Protein AF-G2Q629-F1 (afdb_monomer)

InterPro domains:
  IPR006913 CENP-V/GFA domain [PF04828] (48-134)
  IPR006913 CENP-V/GFA domain [PS51891] (49-184)
  IPR011057 Mss4-like superfamily [SSF51316] (44-132)
  IPR052355 Centromere protein V-like [PTHR28620] (47-188)

pLDDT: mean 88.52, std 14.38, range [36.44, 98.5]

Structure (mmCIF, N/CA/C/O backbone):
data_AF-G2Q629-F1
#
_entry.id   AF-G2Q629-F1
#
loop_
_atom_site.group_PDB
_atom_site.id
_atom_site.type_symbol
_atom_site.label_atom_id
_atom_site.label_alt_id
_atom_site.label_comp_id
_atom_site.label_asym_id
_atom_site.label_entity_id
_atom_site.label_seq_id
_atom_site.pdbx_PDB_ins_code
_atom_site.Cartn_x
_atom_site.Cartn_y
_atom_site.Cartn_z
_atom_site.occupancy
_atom_site.B_iso_or_equiv
_atom_site.auth_seq_id
_atom_site.auth_comp_id
_atom_site.auth_asym_id
_atom_site.auth_atom_id
_atom_site.pdbx_PDB_model_num
ATOM 1 N N . LEU A 1 1 ? -33.981 -11.413 1.484 1.00 40.16 1 LEU A N 1
ATOM 2 C CA . LEU A 1 1 ? -34.784 -10.277 1.997 1.00 40.16 1 LEU A CA 1
ATOM 3 C C . LEU A 1 1 ? -34.482 -9.073 1.116 1.00 40.16 1 LEU A C 1
ATOM 5 O O . LEU A 1 1 ? -33.302 -8.870 0.849 1.00 40.16 1 LEU A O 1
ATOM 9 N N . PRO A 1 2 ? -35.476 -8.324 0.612 1.00 36.44 2 PRO A N 1
ATOM 10 C CA . PRO A 1 2 ? -35.181 -7.056 -0.047 1.00 36.44 2 PRO A CA 1
ATOM 11 C C . PRO A 1 2 ? -34.559 -6.097 0.985 1.00 36.44 2 PRO A C 1
ATOM 13 O O . PRO A 1 2 ? -34.918 -6.183 2.165 1.00 36.44 2 PRO A O 1
ATOM 16 N N . PRO A 1 3 ? -33.618 -5.219 0.595 1.00 47.75 3 PRO A N 1
ATOM 17 C CA . PRO A 1 3 ? -33.069 -4.243 1.522 1.00 47.75 3 PRO A CA 1
ATOM 18 C C . PRO A 1 3 ? -34.200 -3.338 2.015 1.00 47.75 3 PRO A C 1
ATOM 20 O O . PRO A 1 3 ? -35.007 -2.846 1.222 1.00 47.75 3 PRO A O 1
ATOM 23 N N . SER A 1 4 ? -34.262 -3.153 3.335 1.00 43.88 4 SER A N 1
ATOM 24 C CA . SER A 1 4 ? -35.137 -2.162 3.961 1.00 43.88 4 SER A CA 1
ATOM 25 C C . SER A 1 4 ? -34.919 -0.813 3.266 1.00 43.88 4 SER A C 1
ATOM 27 O O . SER A 1 4 ? -33.759 -0.427 3.075 1.00 43.88 4 SER A O 1
ATOM 29 N N . PRO A 1 5 ? -35.975 -0.102 2.835 1.00 45.47 5 PRO A N 1
ATOM 30 C CA . PRO A 1 5 ? -35.802 1.214 2.251 1.00 45.47 5 PRO A CA 1
ATOM 31 C C . PRO A 1 5 ? -35.193 2.116 3.325 1.00 45.47 5 PRO A C 1
ATOM 33 O O . PRO A 1 5 ? -35.838 2.412 4.329 1.00 45.47 5 PRO A O 1
ATOM 36 N N . LEU A 1 6 ? -33.941 2.538 3.118 1.00 49.44 6 LEU A N 1
ATOM 37 C CA . LEU A 1 6 ? -33.344 3.608 3.913 1.00 49.44 6 LEU A CA 1
ATOM 38 C C . LEU A 1 6 ? -34.347 4.773 3.962 1.00 49.44 6 LEU A C 1
ATOM 40 O O . LEU A 1 6 ? -34.952 5.069 2.919 1.00 49.44 6 LEU A O 1
ATOM 44 N N . PRO A 1 7 ? -34.541 5.433 5.119 1.00 47.34 7 PRO A N 1
ATOM 45 C CA . PRO A 1 7 ? -35.379 6.615 5.191 1.00 47.34 7 PRO A CA 1
ATOM 46 C C . PRO A 1 7 ? -34.781 7.666 4.256 1.00 47.34 7 PRO A C 1
ATOM 48 O O . PRO A 1 7 ? -33.772 8.303 4.551 1.00 47.34 7 PRO A O 1
ATOM 51 N N . ARG A 1 8 ? -35.376 7.796 3.070 1.00 50.19 8 ARG A N 1
ATOM 52 C CA . ARG A 1 8 ? -35.040 8.830 2.103 1.00 50.19 8 ARG A CA 1
ATOM 53 C C . ARG A 1 8 ? -35.731 10.100 2.560 1.00 50.19 8 ARG A C 1
ATOM 55 O O . ARG A 1 8 ? -36.798 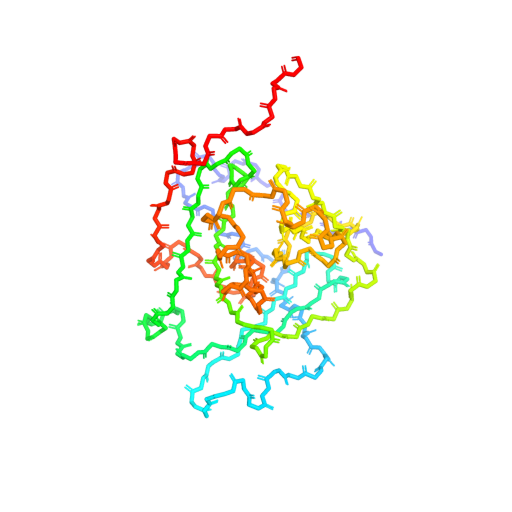10.431 2.056 1.00 50.19 8 ARG A O 1
ATOM 62 N N . ASP A 1 9 ? -35.107 10.798 3.500 1.00 48.94 9 ASP A N 1
ATOM 63 C CA . ASP A 1 9 ? -35.262 12.243 3.569 1.00 48.94 9 ASP A CA 1
ATOM 64 C C . ASP A 1 9 ? -34.082 12.891 2.823 1.00 48.94 9 ASP A C 1
ATOM 66 O O . ASP A 1 9 ? -33.018 13.118 3.405 1.00 48.94 9 ASP A O 1
ATOM 70 N N . PRO A 1 10 ? -34.216 13.149 1.509 1.00 50.34 10 PRO A N 1
ATOM 71 C CA . PRO A 1 10 ? -33.167 13.791 0.724 1.00 50.34 10 PRO A CA 1
ATOM 72 C C . PRO A 1 10 ? -32.894 15.247 1.150 1.00 50.34 10 PRO A C 1
ATOM 74 O O . PRO A 1 10 ? -31.954 15.853 0.637 1.00 50.34 10 PRO A O 1
ATOM 77 N N . VAL A 1 11 ? -33.677 15.822 2.075 1.00 48.19 11 VAL A N 1
ATOM 78 C CA . VAL A 1 11 ? -33.632 17.250 2.427 1.00 48.19 11 VAL A CA 1
ATOM 79 C C . VAL A 1 11 ? -32.709 17.540 3.622 1.00 48.19 11 VAL A C 1
ATOM 81 O O . VAL A 1 11 ? -32.168 18.641 3.725 1.00 48.19 11 VAL A O 1
ATOM 84 N N . ALA A 1 12 ? -32.406 16.559 4.479 1.00 48.31 12 ALA A N 1
ATOM 85 C CA . ALA A 1 12 ? -31.545 16.775 5.651 1.00 48.31 12 ALA A CA 1
ATOM 86 C C . ALA A 1 12 ? -30.070 17.093 5.302 1.00 48.31 12 ALA A C 1
ATOM 88 O O . ALA A 1 12 ? -29.374 17.758 6.074 1.00 48.31 12 ALA A O 1
ATOM 89 N N . HIS A 1 13 ? -29.588 16.677 4.124 1.00 49.97 13 HIS A N 1
ATOM 90 C CA . HIS A 1 13 ? -28.217 16.954 3.666 1.00 49.97 13 HIS A CA 1
ATOM 91 C C . HIS A 1 13 ? -28.015 18.378 3.130 1.00 49.97 13 HIS A C 1
ATOM 93 O O . HIS A 1 13 ? -26.877 18.837 3.037 1.00 49.97 13 HIS A O 1
ATOM 99 N N . ALA A 1 14 ? -29.093 19.107 2.828 1.00 51.31 14 ALA A N 1
ATOM 100 C CA . ALA A 1 14 ? -29.019 20.464 2.287 1.00 51.31 14 ALA A CA 1
ATOM 101 C C . ALA A 1 14 ? -28.695 21.539 3.351 1.00 51.31 14 ALA A C 1
ATOM 103 O O . ALA A 1 14 ? -28.403 22.679 3.002 1.00 51.31 14 ALA A O 1
ATOM 104 N N . ALA A 1 15 ? -28.698 21.194 4.645 1.00 56.44 15 ALA A N 1
ATOM 105 C CA . ALA A 1 15 ? -28.564 22.146 5.756 1.00 56.44 15 ALA A CA 1
ATOM 106 C C . ALA A 1 15 ? -27.121 22.355 6.277 1.00 56.44 15 ALA A C 1
ATOM 108 O O . ALA A 1 15 ? -26.931 22.807 7.406 1.00 56.44 15 ALA A O 1
ATOM 109 N N . GLY A 1 16 ? -26.088 21.993 5.508 1.00 58.62 16 GLY A N 1
ATOM 110 C CA . GLY A 1 16 ? -24.683 22.253 5.870 1.00 58.62 16 GLY A CA 1
ATOM 111 C C . GLY A 1 16 ? -24.134 21.434 7.050 1.00 58.62 16 GLY A C 1
ATOM 112 O O . GLY A 1 16 ? -23.000 21.650 7.478 1.00 58.62 16 GLY A O 1
ATOM 113 N N . ARG A 1 17 ? -24.899 20.468 7.578 1.00 66.75 17 ARG A N 1
ATOM 114 C CA . ARG A 1 17 ? -24.397 19.508 8.569 1.00 66.75 17 ARG A CA 1
ATOM 115 C C . ARG A 1 17 ? -23.534 18.462 7.867 1.00 66.75 17 ARG A C 1
ATOM 117 O O . ARG A 1 17 ? -23.935 17.905 6.847 1.00 66.75 17 ARG A O 1
ATOM 124 N N . ARG A 1 18 ? -22.343 18.190 8.413 1.00 69.56 18 ARG A N 1
ATOM 125 C CA . ARG A 1 18 ? -21.470 17.119 7.911 1.00 69.56 18 ARG A CA 1
ATOM 126 C C . ARG A 1 18 ? -22.212 15.787 8.001 1.00 69.56 18 ARG A C 1
ATOM 128 O O . ARG A 1 18 ? -22.702 15.427 9.066 1.00 69.56 18 ARG A O 1
ATOM 135 N N . PHE A 1 19 ? -22.281 15.070 6.886 1.00 78.50 19 PHE A N 1
ATOM 136 C CA . PHE A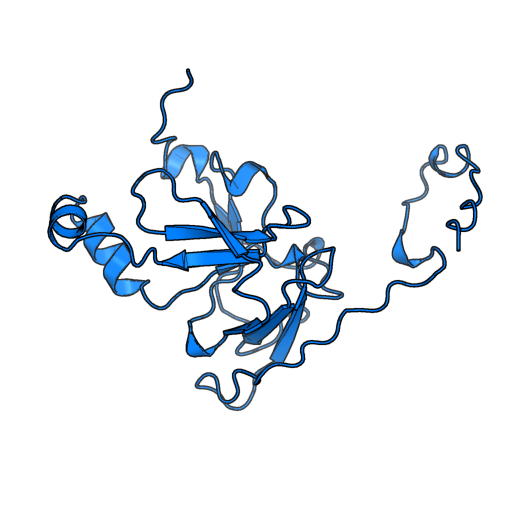 1 19 ? -22.830 13.723 6.850 1.00 78.50 19 PHE A CA 1
ATOM 137 C C . PHE A 1 19 ? -21.819 12.733 7.435 1.00 78.50 19 PHE A C 1
ATOM 139 O O . PHE A 1 19 ? -20.693 12.643 6.941 1.00 78.50 19 PHE A O 1
ATOM 146 N N . ASN A 1 20 ? -22.224 12.000 8.472 1.00 79.44 20 ASN A N 1
ATOM 147 C CA . ASN A 1 20 ? -21.455 10.896 9.027 1.00 79.44 20 ASN A CA 1
ATOM 148 C C . ASN A 1 20 ? -22.166 9.575 8.719 1.00 79.44 20 ASN A C 1
ATOM 150 O O . ASN A 1 20 ? -23.149 9.220 9.363 1.00 79.44 20 ASN A O 1
ATOM 154 N N . GLY A 1 21 ? -21.656 8.841 7.729 1.00 79.25 21 GLY A N 1
ATOM 155 C CA . GLY A 1 21 ? -22.228 7.553 7.339 1.00 79.25 21 GLY A CA 1
ATOM 156 C C . GLY A 1 21 ? -22.182 6.497 8.450 1.00 79.25 21 GLY A C 1
ATOM 157 O O . GLY A 1 21 ? -23.032 5.616 8.460 1.00 79.25 21 GLY A O 1
ATOM 158 N N . ALA A 1 22 ? -21.255 6.601 9.413 1.00 79.81 22 ALA A N 1
ATOM 159 C CA . ALA A 1 22 ? -21.151 5.658 10.534 1.00 79.81 22 ALA A CA 1
ATOM 160 C C . ALA A 1 22 ? -22.325 5.765 11.527 1.00 79.81 22 ALA A C 1
ATOM 162 O O . ALA A 1 22 ? -22.590 4.839 12.301 1.00 79.81 22 ALA A O 1
ATOM 163 N N . ASP A 1 23 ? -23.055 6.882 11.501 1.00 84.00 23 ASP A N 1
ATOM 164 C CA . ASP A 1 23 ? -24.221 7.086 12.357 1.00 84.00 23 ASP A CA 1
ATOM 165 C C . ASP A 1 23 ? -25.474 6.399 11.797 1.00 84.00 23 ASP A C 1
ATOM 167 O O . ASP A 1 23 ? -26.414 6.159 12.552 1.00 84.00 23 ASP A O 1
ATOM 171 N N . LEU A 1 24 ? -25.467 5.992 10.523 1.00 83.75 24 LEU A N 1
ATOM 172 C CA . LEU A 1 24 ? -26.579 5.271 9.910 1.00 83.75 24 LEU A CA 1
ATOM 173 C C . LEU A 1 24 ? -26.633 3.809 10.358 1.00 83.75 24 LEU A C 1
ATOM 175 O O . LEU A 1 24 ? -25.602 3.156 10.517 1.00 83.75 24 LEU A O 1
ATOM 179 N N . ASP A 1 25 ? -27.853 3.301 10.523 1.00 86.31 25 ASP A N 1
ATOM 180 C CA . ASP A 1 25 ? -28.116 1.881 10.731 1.00 86.31 25 ASP A CA 1
ATOM 181 C C . ASP A 1 25 ? -28.452 1.172 9.399 1.00 86.31 25 ASP A C 1
ATOM 183 O O . ASP A 1 25 ? -29.070 1.781 8.518 1.00 86.31 25 ASP A O 1
ATOM 187 N N . PRO A 1 26 ? -28.096 -0.119 9.243 1.00 86.19 26 PRO A N 1
ATOM 188 C CA . PRO A 1 26 ? -27.339 -0.920 10.205 1.00 86.19 26 PRO A CA 1
ATOM 189 C C . PRO A 1 26 ? -25.874 -0.473 10.293 1.00 86.19 26 PRO A C 1
ATOM 191 O O . PRO A 1 26 ? -25.266 -0.094 9.291 1.00 86.19 26 PRO A O 1
ATOM 194 N N . LYS A 1 27 ? -25.304 -0.544 11.502 1.00 85.12 27 LYS A N 1
ATOM 195 C CA . LYS A 1 27 ? -23.887 -0.238 11.719 1.00 85.12 27 LYS A CA 1
ATOM 196 C C . LYS A 1 27 ? -23.005 -1.160 10.887 1.00 85.12 27 LYS A C 1
ATOM 198 O O . LYS A 1 27 ? -23.234 -2.367 10.826 1.00 85.12 27 LYS A O 1
ATOM 203 N N . TYR A 1 28 ? -21.971 -0.579 10.285 1.00 83.75 28 TYR A N 1
ATOM 204 C CA . TYR A 1 28 ? -20.930 -1.339 9.606 1.00 83.75 28 TYR A CA 1
ATOM 205 C C . TYR A 1 28 ? -20.232 -2.276 10.598 1.00 83.75 28 TYR A C 1
ATOM 207 O O . TYR A 1 28 ? -19.777 -1.844 11.658 1.00 83.75 28 TYR A O 1
ATOM 215 N N . VAL A 1 29 ? -20.130 -3.550 10.230 1.00 88.50 29 VAL A N 1
ATOM 216 C CA . VAL A 1 29 ? -19.355 -4.555 10.956 1.00 88.50 29 VAL A CA 1
ATOM 217 C C . VAL A 1 29 ? -18.132 -4.867 10.111 1.00 88.50 29 VAL A C 1
ATOM 219 O O . VAL A 1 29 ? -18.261 -5.271 8.961 1.00 88.50 29 VAL A O 1
ATOM 222 N N . ALA A 1 30 ? -16.948 -4.650 10.678 1.00 90.00 30 ALA A N 1
ATOM 223 C CA . ALA A 1 30 ? -15.697 -4.908 9.986 1.00 90.00 30 ALA A CA 1
ATOM 224 C C . ALA A 1 30 ? -15.555 -6.408 9.655 1.00 90.00 30 ALA A C 1
ATOM 226 O O . ALA A 1 30 ? -15.694 -7.238 10.562 1.00 90.00 30 ALA A O 1
ATOM 227 N N . PRO A 1 31 ? -15.224 -6.764 8.402 1.00 91.56 31 PRO A N 1
ATOM 228 C CA . PRO A 1 31 ? -14.927 -8.139 8.032 1.00 91.56 31 PRO A CA 1
ATOM 229 C C . PRO A 1 31 ? -13.738 -8.672 8.829 1.00 91.56 31 PRO A C 1
ATOM 231 O O . PRO A 1 31 ? -12.749 -7.968 9.055 1.00 91.56 31 PRO A O 1
ATOM 234 N N . GLN A 1 32 ? -13.841 -9.927 9.260 1.00 92.00 32 GLN A N 1
ATOM 235 C CA . GLN A 1 32 ? -12.779 -10.601 10.001 1.00 92.00 32 GLN A CA 1
ATOM 236 C C . GLN A 1 32 ? -11.759 -11.205 9.039 1.00 92.00 32 GLN A C 1
ATOM 238 O O . GLN A 1 32 ? -12.125 -11.928 8.114 1.00 92.00 32 GLN A O 1
ATOM 243 N N . PHE A 1 33 ? -10.478 -10.973 9.312 1.00 95.62 33 PHE A N 1
ATOM 244 C CA . PHE A 1 33 ? -9.400 -11.745 8.707 1.00 95.62 33 PHE A CA 1
ATOM 245 C C . PHE A 1 33 ? -9.338 -13.131 9.365 1.00 95.62 33 PHE A C 1
ATOM 247 O O . PHE A 1 33 ? -9.441 -13.235 10.586 1.00 95.62 33 PHE A O 1
ATOM 254 N N . ARG A 1 34 ? -9.208 -14.194 8.563 1.00 92.19 34 ARG A N 1
ATOM 255 C CA . ARG A 1 34 ? -9.219 -15.593 9.046 1.00 92.19 34 ARG A CA 1
ATOM 256 C C . ARG A 1 34 ? -7.983 -16.403 8.648 1.00 92.19 34 ARG A C 1
ATOM 258 O O . ARG A 1 34 ? -7.939 -17.596 8.934 1.00 92.19 34 ARG A O 1
ATOM 265 N N . GLY A 1 35 ? -7.027 -15.775 7.968 1.00 92.69 35 GLY A N 1
ATOM 266 C CA . GLY A 1 35 ? -5.767 -16.402 7.581 1.00 92.69 35 GLY A CA 1
ATOM 267 C C . GLY A 1 35 ? -4.758 -16.441 8.724 1.00 92.69 35 GLY A C 1
ATOM 268 O O . GLY A 1 35 ? -5.030 -15.995 9.840 1.00 92.69 35 GLY A O 1
ATOM 269 N N . GLU A 1 36 ? -3.562 -16.938 8.421 1.00 94.25 36 GLU A N 1
ATOM 270 C CA . GLU A 1 36 ? -2.424 -16.857 9.335 1.00 94.25 36 GLU A CA 1
ATOM 271 C C . GLU A 1 36 ? -1.943 -15.403 9.444 1.00 94.25 36 GLU A C 1
ATOM 27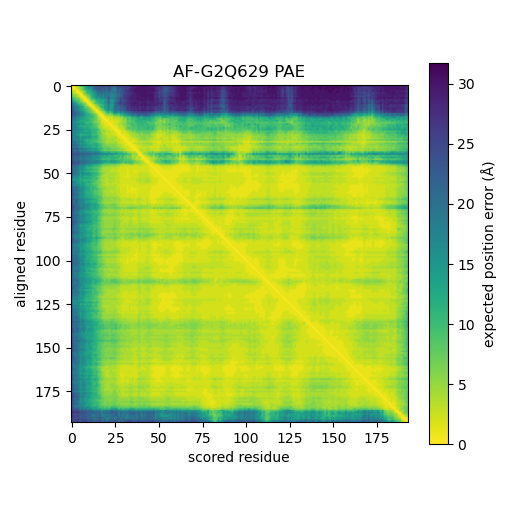3 O O . GLU A 1 36 ? -1.712 -14.725 8.440 1.00 94.25 36 GLU A O 1
ATOM 278 N N . GLU A 1 37 ? -1.825 -14.896 10.671 1.00 93.19 37 GLU A N 1
ATOM 279 C CA . GLU A 1 37 ? -1.324 -13.544 10.893 1.00 93.19 37 GLU A CA 1
ATOM 280 C C . GLU A 1 37 ? 0.185 -13.454 10.614 1.00 93.19 37 GLU A C 1
ATOM 282 O O . GLU A 1 37 ? 0.933 -14.367 10.964 1.00 93.19 37 GLU A O 1
ATOM 287 N N . PRO A 1 38 ? 0.675 -12.324 10.072 1.00 91.19 38 PRO A N 1
ATOM 288 C CA . PRO A 1 38 ? 2.100 -12.104 9.845 1.00 91.19 38 PRO A CA 1
ATOM 289 C C . PRO A 1 38 ? 2.827 -11.779 11.168 1.00 91.19 38 PRO A C 1
ATOM 291 O O . PRO A 1 38 ? 3.287 -10.658 11.382 1.00 91.19 38 PRO A O 1
ATOM 294 N N . ASN A 1 39 ? 2.891 -12.736 12.102 1.00 84.06 39 ASN A N 1
ATOM 295 C CA . ASN A 1 39 ? 3.523 -12.584 13.415 1.00 84.06 39 ASN A CA 1
ATOM 296 C C . ASN A 1 39 ? 4.531 -13.721 13.705 1.00 84.06 39 ASN A C 1
ATOM 298 O O . ASN A 1 39 ? 4.135 -14.884 13.681 1.00 84.06 39 ASN A O 1
ATOM 302 N N . PRO A 1 40 ? 5.802 -13.413 14.040 1.00 81.62 40 PRO A N 1
ATOM 303 C CA . PRO A 1 40 ? 6.411 -12.082 14.076 1.00 81.62 40 PRO A CA 1
ATOM 304 C C . PRO A 1 40 ? 6.813 -11.593 12.683 1.00 81.62 40 PRO A C 1
ATOM 306 O O . PRO A 1 40 ? 7.473 -12.291 11.919 1.00 81.62 40 PRO A O 1
ATOM 309 N N . ALA A 1 41 ? 6.515 -10.329 12.386 1.00 86.81 41 ALA A N 1
ATOM 310 C CA . ALA A 1 41 ? 6.932 -9.669 11.147 1.00 86.81 41 ALA A CA 1
ATOM 311 C C . ALA A 1 41 ? 8.363 -9.088 11.209 1.00 86.81 41 ALA A C 1
ATOM 313 O O . ALA A 1 41 ? 8.680 -8.122 10.516 1.00 86.81 41 ALA A O 1
ATOM 314 N N . GLY A 1 42 ? 9.224 -9.650 12.066 1.00 84.31 42 GLY A N 1
ATOM 315 C CA . GLY A 1 42 ? 10.583 -9.156 12.330 1.00 84.31 42 GLY A CA 1
ATOM 316 C C . GLY A 1 42 ? 10.713 -8.173 13.504 1.00 84.31 42 GLY A C 1
ATOM 317 O O . GLY A 1 42 ? 11.807 -7.672 13.739 1.00 84.31 42 GLY A O 1
ATOM 318 N N . PHE A 1 43 ? 9.636 -7.916 14.249 1.00 88.06 43 PHE A N 1
ATOM 319 C CA . PHE A 1 43 ? 9.614 -7.094 15.467 1.00 88.06 43 PHE A CA 1
ATOM 320 C C . PHE A 1 43 ? 8.550 -7.618 16.443 1.00 88.06 43 PHE A C 1
ATOM 322 O O . PHE A 1 43 ? 7.523 -8.154 16.020 1.00 88.06 43 PHE A O 1
ATOM 329 N N . GLU A 1 44 ? 8.794 -7.467 17.748 1.00 79.81 44 GLU A N 1
ATOM 330 C CA . GLU A 1 44 ? 7.909 -7.982 18.806 1.00 79.81 44 GLU A CA 1
ATOM 331 C C . GLU A 1 44 ? 6.724 -7.034 19.073 1.00 79.81 44 GLU A C 1
ATOM 333 O O . GLU A 1 44 ? 5.557 -7.437 19.039 1.00 79.81 44 GLU A O 1
ATOM 338 N N . ASN A 1 45 ? 7.009 -5.740 19.250 1.00 82.56 45 ASN A N 1
ATOM 339 C CA . ASN A 1 45 ? 6.036 -4.725 19.660 1.00 82.56 45 ASN A CA 1
ATOM 340 C C . ASN A 1 45 ? 5.465 -3.960 18.456 1.00 82.56 45 ASN A C 1
ATOM 342 O O . ASN A 1 45 ? 5.819 -2.817 18.202 1.00 82.56 45 ASN A O 1
ATOM 346 N N . GLY A 1 46 ? 4.568 -4.602 17.710 1.00 90.94 46 GLY A N 1
ATOM 347 C CA . GLY A 1 46 ? 3.849 -3.989 16.590 1.00 90.94 46 GLY A CA 1
ATOM 348 C C . GLY A 1 46 ? 2.341 -3.868 16.808 1.00 90.94 46 GLY A C 1
ATOM 349 O O . GLY A 1 46 ? 1.789 -4.343 17.807 1.00 90.94 46 GLY A O 1
ATOM 350 N N . LYS A 1 47 ? 1.652 -3.320 15.806 1.00 95.00 47 LYS A N 1
ATOM 351 C CA . LYS A 1 47 ? 0.189 -3.328 15.703 1.00 95.00 47 LYS A CA 1
ATOM 352 C C . LYS A 1 47 ? -0.249 -4.010 14.410 1.00 95.00 47 LYS A C 1
ATOM 354 O O . LYS A 1 47 ? 0.336 -3.784 13.352 1.00 95.00 47 LYS A O 1
ATOM 359 N N . THR A 1 48 ? -1.254 -4.877 14.512 1.00 96.50 48 THR A N 1
ATOM 360 C CA . THR A 1 48 ? -1.857 -5.548 13.353 1.00 96.50 48 THR A CA 1
ATOM 361 C C . THR A 1 48 ? -3.086 -4.764 12.912 1.00 96.50 48 THR A C 1
ATOM 363 O O . THR A 1 48 ? -3.951 -4.441 13.726 1.00 96.50 48 THR A O 1
ATOM 366 N N . TYR A 1 49 ? -3.149 -4.459 11.623 1.00 97.44 49 TYR A N 1
ATOM 367 C CA . TYR A 1 49 ? -4.250 -3.783 10.960 1.00 97.44 49 TYR A CA 1
ATOM 368 C C . TYR A 1 49 ? -4.971 -4.764 10.054 1.00 97.44 49 TYR A C 1
ATOM 370 O O . TYR A 1 49 ? -4.353 -5.365 9.178 1.00 97.44 49 TYR A O 1
ATOM 378 N N . TYR A 1 50 ? -6.279 -4.893 10.243 1.00 98.06 50 TYR A N 1
ATOM 379 C CA . TYR A 1 50 ? -7.115 -5.734 9.396 1.00 98.06 50 TYR A CA 1
ATOM 380 C C . TYR A 1 50 ? -7.822 -4.894 8.350 1.00 98.06 50 TYR A C 1
ATOM 382 O O . TYR A 1 50 ? -8.294 -3.792 8.637 1.00 98.06 50 TYR A O 1
ATOM 390 N N . GLY A 1 51 ? -7.919 -5.432 7.146 1.00 97.56 51 GLY A N 1
ATOM 391 C CA . GLY A 1 51 ? -8.602 -4.792 6.042 1.00 97.56 51 GLY A CA 1
ATOM 392 C C . GLY A 1 51 ? -9.353 -5.778 5.171 1.00 97.56 51 GLY A C 1
ATOM 393 O O . GLY A 1 51 ? -9.233 -6.996 5.305 1.00 97.56 51 GLY A O 1
ATOM 394 N N . SER A 1 52 ? -10.157 -5.234 4.269 1.00 97.75 52 SER A N 1
ATOM 395 C CA . SER A 1 52 ? -10.917 -6.025 3.311 1.00 97.75 52 SER A CA 1
ATOM 396 C C . SER A 1 52 ? -11.281 -5.208 2.082 1.00 97.75 52 SER A C 1
ATOM 398 O O . SER A 1 52 ? -11.356 -3.980 2.124 1.00 97.75 52 SER A O 1
ATOM 400 N N . CYS A 1 53 ? -11.506 -5.900 0.970 1.00 97.50 53 CYS A N 1
ATOM 401 C CA . CYS A 1 53 ? -12.241 -5.321 -0.145 1.00 97.50 53 CYS A CA 1
ATOM 402 C C . CYS A 1 53 ? -13.720 -5.138 0.233 1.00 97.50 53 CYS A C 1
ATOM 404 O O . CYS A 1 53 ? -14.218 -5.822 1.124 1.00 97.50 53 CYS A O 1
ATOM 406 N N . HIS A 1 54 ? -14.453 -4.298 -0.503 1.00 94.94 54 HIS A N 1
ATOM 407 C CA . HIS A 1 54 ? -15.866 -4.017 -0.206 1.00 94.94 54 HIS A CA 1
ATOM 408 C C . HIS A 1 54 ? -16.770 -5.262 -0.099 1.00 94.94 54 HIS A C 1
ATOM 410 O O . HIS A 1 54 ? -17.694 -5.276 0.704 1.00 94.94 54 HIS A O 1
ATOM 416 N N . CYS A 1 55 ? -16.517 -6.297 -0.906 1.00 95.75 55 CYS A N 1
ATOM 417 C CA . CYS A 1 55 ? -17.320 -7.525 -0.924 1.00 95.75 55 CYS A CA 1
ATOM 418 C C . CYS A 1 55 ? -16.737 -8.658 -0.067 1.00 95.75 55 CYS A C 1
ATOM 420 O O . CYS A 1 55 ? -17.201 -9.789 -0.167 1.00 95.75 55 CYS A O 1
ATOM 422 N N . GLU A 1 56 ? -15.698 -8.373 0.723 1.00 96.38 56 GLU A N 1
ATOM 423 C CA . GLU A 1 56 ? -15.051 -9.309 1.655 1.00 96.38 56 GLU A CA 1
ATOM 424 C C . GLU A 1 56 ? -14.335 -10.511 1.010 1.00 96.38 56 GLU A C 1
ATOM 426 O O . GLU A 1 56 ? -13.637 -11.248 1.699 1.00 96.38 56 GLU A O 1
ATOM 431 N N . ALA A 1 57 ? -14.409 -10.674 -0.316 1.00 97.56 57 ALA A N 1
ATOM 432 C CA . ALA A 1 57 ? -13.741 -11.753 -1.051 1.00 97.56 57 ALA A CA 1
ATOM 433 C C . ALA A 1 57 ? -12.204 -11.727 -0.944 1.00 97.56 57 ALA A C 1
ATOM 435 O O . ALA A 1 57 ? -11.550 -12.730 -1.212 1.00 97.56 57 ALA A O 1
ATOM 436 N N . VAL A 1 58 ? -11.633 -10.576 -0.582 1.00 98.31 58 VAL A N 1
ATOM 437 C CA . VAL A 1 58 ? -10.212 -10.397 -0.270 1.00 98.31 58 VAL A CA 1
ATOM 438 C C . VAL A 1 58 ? -10.112 -9.715 1.088 1.00 98.31 58 VAL A C 1
ATOM 440 O O . VAL A 1 58 ? -10.700 -8.646 1.280 1.00 98.31 58 VAL A O 1
ATOM 443 N N . THR A 1 59 ? -9.352 -10.303 2.011 1.00 98.38 59 THR A N 1
ATOM 444 C CA . THR A 1 59 ? -9.067 -9.722 3.334 1.00 98.38 59 THR A CA 1
ATOM 445 C C . THR A 1 59 ? -7.566 -9.657 3.575 1.00 98.38 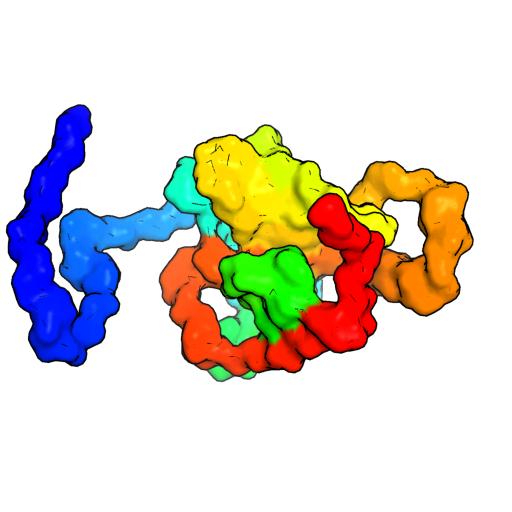59 THR A C 1
ATOM 447 O O . THR A 1 59 ? -6.797 -10.435 3.008 1.00 98.38 59 THR A O 1
ATOM 450 N N . THR A 1 60 ? -7.131 -8.692 4.380 1.00 98.31 60 THR A N 1
ATOM 451 C CA . THR A 1 60 ? -5.715 -8.442 4.649 1.00 98.31 60 THR A CA 1
ATOM 452 C C . THR A 1 60 ? -5.450 -8.315 6.142 1.00 98.31 60 THR A C 1
ATOM 454 O O . THR A 1 60 ? -6.266 -7.774 6.888 1.00 98.31 60 THR A O 1
ATOM 457 N N . ALA A 1 61 ? -4.279 -8.781 6.564 1.00 98.19 61 ALA A N 1
ATOM 458 C CA . ALA A 1 61 ? -3.678 -8.457 7.849 1.00 98.19 61 ALA A CA 1
ATOM 459 C C . ALA A 1 61 ? -2.311 -7.821 7.594 1.00 98.19 61 ALA A C 1
ATOM 461 O O . ALA A 1 61 ? -1.485 -8.383 6.877 1.00 98.19 61 ALA A O 1
ATOM 462 N N . VAL A 1 62 ? -2.079 -6.638 8.159 1.00 97.94 62 VAL A N 1
ATOM 463 C CA . VAL A 1 62 ? -0.851 -5.858 7.985 1.00 97.94 62 VAL A CA 1
ATOM 464 C C . VAL A 1 62 ? -0.253 -5.549 9.348 1.00 97.94 62 VAL A C 1
ATOM 466 O O . VAL A 1 62 ? -0.832 -4.804 10.135 1.00 97.94 62 VAL A O 1
ATOM 469 N N . ARG A 1 63 ? 0.919 -6.105 9.634 1.00 97.31 63 ARG A N 1
ATOM 470 C CA . ARG A 1 63 ? 1.657 -5.892 10.878 1.00 97.31 63 ARG A CA 1
ATOM 471 C C . ARG A 1 63 ? 2.660 -4.760 10.689 1.00 97.31 63 ARG A C 1
ATOM 473 O O . ARG A 1 63 ? 3.569 -4.859 9.870 1.00 97.31 63 ARG A O 1
ATOM 480 N N . LEU A 1 64 ? 2.517 -3.690 11.463 1.00 97.00 64 LEU A N 1
ATOM 481 C CA . LEU A 1 64 ? 3.394 -2.520 11.415 1.00 97.00 64 LEU A CA 1
ATOM 482 C C . LEU A 1 64 ? 4.136 -2.341 12.741 1.00 97.00 64 LEU A C 1
ATOM 484 O O . LEU A 1 64 ? 3.602 -2.649 13.807 1.00 97.00 64 LEU A O 1
ATOM 488 N N . ASP A 1 65 ? 5.372 -1.851 12.657 1.00 95.62 65 ASP A N 1
ATOM 489 C CA . ASP A 1 65 ? 6.189 -1.498 13.819 1.00 95.62 65 ASP A CA 1
ATOM 490 C C . ASP A 1 65 ? 5.752 -0.121 14.334 1.00 95.62 65 ASP A C 1
ATOM 492 O O . ASP A 1 65 ? 6.180 0.929 13.845 1.00 95.62 65 ASP A O 1
ATOM 496 N N . GLY A 1 66 ? 4.774 -0.142 15.236 1.00 94.31 66 GLY A N 1
ATOM 497 C CA . GLY A 1 66 ? 4.061 1.035 15.712 1.00 94.31 66 GLY A CA 1
ATOM 498 C C . GLY A 1 66 ? 2.671 1.210 15.099 1.00 94.31 66 GLY A C 1
ATOM 499 O O . GLY A 1 66 ? 2.186 0.420 14.287 1.00 94.31 66 GLY A O 1
ATOM 500 N N . SER A 1 67 ? 2.014 2.272 15.544 1.00 94.75 67 SER A N 1
ATOM 501 C CA . SER A 1 67 ? 0.619 2.590 15.279 1.00 94.75 67 SER A CA 1
ATOM 502 C C . SER A 1 67 ? 0.490 3.789 14.331 1.00 94.75 67 SER A C 1
ATOM 504 O O . SER A 1 67 ? 1.209 4.788 14.426 1.00 94.75 67 SER A O 1
ATOM 506 N N . LEU A 1 68 ? -0.411 3.651 13.361 1.00 96.00 68 LEU A N 1
ATOM 507 C CA . LEU A 1 68 ? -0.813 4.662 12.390 1.00 96.00 68 LEU A CA 1
ATOM 508 C C . LEU A 1 68 ? -1.585 5.806 13.059 1.00 96.00 68 LEU A C 1
ATOM 510 O O . LEU A 1 68 ? -1.402 6.956 12.674 1.00 96.00 68 LEU A O 1
ATOM 514 N N . GLU A 1 69 ? -2.428 5.511 14.051 1.00 93.25 69 GLU A N 1
ATOM 515 C CA . GLU A 1 69 ? -3.356 6.481 14.648 1.00 93.25 69 GLU A CA 1
ATOM 516 C C . GLU A 1 69 ? -2.683 7.439 15.640 1.00 93.25 69 GLU A C 1
ATOM 518 O O . GLU A 1 69 ? -3.071 8.600 15.729 1.00 93.25 69 GLU A O 1
ATOM 523 N N . ASP A 1 70 ? -1.658 6.982 16.362 1.00 90.94 70 ASP A N 1
ATOM 524 C CA . ASP A 1 70 ? -0.900 7.805 17.323 1.00 90.94 70 ASP A CA 1
ATOM 525 C C . ASP A 1 70 ? 0.437 8.326 16.758 1.00 90.94 70 ASP A C 1
ATOM 527 O O . ASP A 1 70 ? 1.170 9.051 17.434 1.00 90.94 70 ASP A O 1
ATOM 531 N N . GLY A 1 71 ? 0.764 7.980 15.507 1.00 85.81 71 GLY A N 1
ATOM 532 C CA . GLY A 1 71 ? 1.975 8.431 14.820 1.00 85.81 71 GLY A CA 1
ATOM 533 C C . GLY A 1 71 ? 3.276 7.794 15.323 1.00 85.81 71 GLY A C 1
ATOM 534 O O . GLY A 1 71 ? 4.372 8.305 15.038 1.00 85.81 71 GLY A O 1
ATOM 535 N N . THR A 1 72 ? 3.201 6.692 16.073 1.00 94.19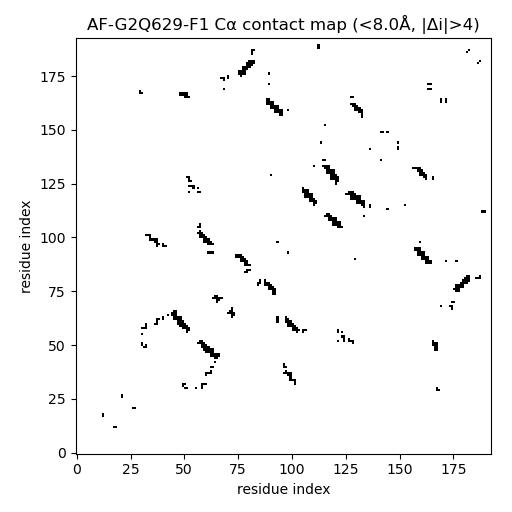 72 THR A N 1
ATOM 536 C CA . THR A 1 72 ? 4.390 5.916 16.456 1.00 94.19 72 THR A CA 1
ATOM 537 C C . THR A 1 72 ? 4.984 5.150 15.275 1.00 94.19 72 THR A C 1
ATOM 539 O O . THR A 1 72 ? 6.205 5.009 15.235 1.00 94.19 72 THR A O 1
ATOM 542 N N . TYR A 1 73 ? 4.187 4.775 14.265 1.00 95.56 73 TYR A N 1
ATOM 543 C CA . TYR A 1 73 ? 4.699 4.221 13.006 1.00 95.56 73 TYR A CA 1
ATOM 544 C C . TYR A 1 73 ? 5.602 5.230 12.278 1.00 95.56 73 TYR A C 1
ATOM 546 O O . TYR A 1 73 ? 5.198 6.362 11.999 1.00 95.56 73 TYR A O 1
ATOM 554 N N . LYS A 1 74 ? 6.839 4.821 11.962 1.00 94.50 74 LYS A N 1
ATOM 555 C CA . LYS A 1 74 ? 7.856 5.676 11.308 1.00 94.50 74 LYS A CA 1
ATOM 556 C C . LYS A 1 74 ? 8.088 5.371 9.830 1.00 94.50 74 LYS A C 1
ATOM 558 O O . LYS A 1 74 ? 8.892 6.052 9.196 1.00 94.50 74 LYS A O 1
ATOM 563 N N . GLY A 1 75 ? 7.404 4.370 9.280 1.00 94.69 75 GLY A N 1
ATOM 564 C CA . GLY A 1 75 ? 7.503 4.053 7.860 1.00 94.69 75 GLY A CA 1
ATOM 565 C C . GLY A 1 75 ? 6.783 5.069 6.971 1.00 94.69 75 GLY A C 1
ATOM 566 O O . GLY A 1 75 ? 6.102 5.989 7.430 1.00 94.69 75 GLY A O 1
ATOM 567 N N . LEU A 1 76 ? 6.950 4.905 5.661 1.00 95.62 76 LEU A N 1
ATOM 568 C CA . LEU A 1 76 ? 6.383 5.815 4.675 1.00 95.62 76 LEU A CA 1
ATOM 569 C C . LEU A 1 76 ? 4.869 5.611 4.537 1.00 95.62 76 LEU A C 1
ATOM 571 O O . LEU A 1 76 ? 4.414 4.528 4.171 1.00 95.62 76 LEU A O 1
ATOM 575 N N . LEU A 1 77 ? 4.113 6.691 4.741 1.00 97.56 77 LEU A N 1
ATOM 576 C CA . LEU A 1 77 ? 2.721 6.817 4.317 1.00 97.56 77 LEU A CA 1
ATOM 577 C C . LEU A 1 77 ? 2.646 7.831 3.174 1.00 97.56 77 LEU A C 1
ATOM 579 O O . LEU A 1 77 ? 3.178 8.935 3.314 1.00 97.56 77 LEU A O 1
ATOM 583 N N . LEU A 1 78 ? 2.026 7.478 2.047 1.00 96.88 78 LEU A N 1
ATOM 584 C CA . LEU A 1 78 ? 2.145 8.266 0.815 1.00 96.88 78 LEU A CA 1
ATOM 585 C C . LEU A 1 78 ? 0.825 8.427 0.064 1.00 96.88 78 LEU A C 1
ATOM 587 O O . LEU A 1 78 ? 0.105 7.462 -0.168 1.00 96.88 78 LEU A O 1
ATOM 591 N N . GLU A 1 79 ? 0.568 9.641 -0.408 1.00 96.88 79 GLU A N 1
ATOM 592 C CA . GLU A 1 79 ? -0.454 9.952 -1.406 1.00 96.88 79 GLU A CA 1
ATOM 593 C C . GLU A 1 79 ? 0.238 10.510 -2.656 1.00 96.88 79 GLU A C 1
ATOM 595 O O . GLU A 1 79 ? 1.154 11.327 -2.556 1.00 96.88 79 GLU A O 1
ATOM 600 N N . CYS A 1 80 ? -0.165 10.055 -3.842 1.00 95.00 80 CYS A N 1
ATOM 601 C CA . CYS A 1 80 ? 0.478 10.418 -5.106 1.00 95.00 80 CYS A CA 1
ATOM 602 C C . CYS A 1 80 ? -0.551 10.904 -6.126 1.00 95.00 80 CYS A C 1
ATOM 604 O O . CYS A 1 80 ? -1.640 10.346 -6.227 1.00 95.00 80 CYS A O 1
ATOM 606 N N . ASN A 1 81 ? -0.174 11.889 -6.939 1.00 93.75 81 ASN A N 1
ATOM 607 C CA . ASN A 1 81 ? -0.999 12.437 -8.021 1.00 93.75 81 ASN A CA 1
ATOM 608 C C . ASN A 1 81 ? -0.667 11.867 -9.418 1.00 93.75 81 ASN A C 1
ATOM 610 O O . ASN A 1 81 ? -1.116 12.423 -10.421 1.00 93.75 81 ASN A O 1
ATOM 614 N N . CYS A 1 82 ? 0.131 10.795 -9.526 1.00 91.38 82 CYS A N 1
ATOM 615 C CA . CYS A 1 82 ? 0.440 10.207 -10.832 1.00 91.38 82 CYS A CA 1
ATOM 616 C C . CYS A 1 82 ? -0.834 9.711 -11.538 1.00 91.38 82 CYS A C 1
ATOM 618 O O . CYS A 1 82 ? -1.888 9.532 -10.921 1.00 91.38 82 CYS A O 1
ATOM 620 N N . SER A 1 83 ? -0.731 9.437 -12.838 1.00 88.75 83 SER A N 1
ATOM 621 C CA . SER A 1 83 ? -1.876 9.049 -13.671 1.00 88.75 83 SER A CA 1
ATOM 622 C C . SER A 1 83 ? -2.702 7.884 -13.122 1.00 88.75 83 SER A C 1
ATOM 624 O O . SER A 1 83 ? -3.913 7.857 -13.322 1.00 88.75 83 SER A O 1
ATOM 626 N N . PHE A 1 84 ? -2.073 6.945 -12.412 1.00 90.31 84 PHE A N 1
ATOM 627 C CA . PHE A 1 84 ? -2.773 5.853 -11.746 1.00 90.31 84 PHE A CA 1
ATOM 628 C C . PHE A 1 84 ? -3.316 6.274 -10.374 1.00 90.31 84 PHE A C 1
ATOM 630 O O . PHE A 1 84 ? -4.490 6.056 -10.077 1.00 90.31 84 PHE A O 1
ATOM 637 N N . CYS A 1 85 ? -2.482 6.888 -9.530 1.00 92.12 85 CYS A N 1
ATOM 638 C CA . CYS A 1 85 ? -2.836 7.223 -8.149 1.00 92.12 85 CYS A CA 1
ATOM 639 C C . CYS A 1 85 ? -3.849 8.370 -8.026 1.00 92.12 85 CYS A C 1
ATOM 641 O O . CYS A 1 85 ? -4.438 8.524 -6.960 1.00 92.12 85 CYS A O 1
ATOM 643 N N . ARG A 1 86 ? -4.158 9.087 -9.118 1.00 89.31 86 ARG A N 1
ATOM 644 C CA . ARG A 1 86 ? -5.260 10.068 -9.187 1.00 89.31 86 ARG A CA 1
ATOM 645 C C . ARG A 1 86 ? -6.635 9.512 -8.776 1.00 89.31 86 ARG A C 1
ATOM 647 O O . ARG A 1 86 ? -7.557 10.283 -8.550 1.00 89.31 86 ARG A O 1
ATOM 654 N N . GLN A 1 87 ? -6.766 8.188 -8.678 1.00 90.62 87 GLN A N 1
ATOM 655 C CA . GLN A 1 87 ? -7.908 7.481 -8.083 1.00 90.62 87 GLN A CA 1
ATOM 656 C C . GLN A 1 87 ? -8.052 7.719 -6.561 1.00 90.62 87 GLN A C 1
ATOM 658 O O . GLN A 1 87 ? -9.060 7.339 -5.979 1.00 90.62 87 GLN A O 1
ATOM 663 N N . GLY A 1 88 ? -7.076 8.370 -5.915 1.00 92.38 88 GLY A N 1
ATOM 664 C CA . GLY A 1 88 ? -7.162 8.822 -4.524 1.00 92.38 88 GLY A CA 1
ATOM 665 C C . GLY A 1 88 ? -6.570 7.859 -3.495 1.00 92.38 88 GLY A C 1
ATOM 666 O O . GLY A 1 88 ? -6.901 7.963 -2.315 1.00 92.38 88 GLY A O 1
ATOM 667 N N . TYR A 1 89 ? -5.719 6.919 -3.907 1.00 95.38 89 TYR A N 1
ATOM 668 C CA . TYR A 1 89 ? -5.119 5.928 -3.008 1.00 95.38 89 TYR A CA 1
ATOM 669 C C . TYR A 1 89 ? -4.131 6.549 -2.016 1.00 95.38 89 TYR A C 1
ATOM 671 O O . TYR A 1 89 ? -3.331 7.413 -2.378 1.00 95.38 89 TYR A O 1
ATOM 679 N N . ALA A 1 90 ? -4.160 6.045 -0.783 1.00 97.62 90 ALA A N 1
ATOM 680 C CA . ALA A 1 90 ? -3.178 6.344 0.250 1.00 97.62 90 ALA A CA 1
ATOM 681 C C . ALA A 1 90 ? -2.448 5.047 0.602 1.00 97.62 90 ALA A C 1
ATOM 683 O O . ALA A 1 90 ? -3.091 4.033 0.853 1.00 97.62 90 ALA A O 1
ATOM 684 N N . TRP A 1 91 ? -1.122 5.060 0.595 1.00 98.12 91 TRP A N 1
ATOM 685 C CA . TRP A 1 91 ? -0.305 3.853 0.660 1.00 98.12 91 TRP A CA 1
ATOM 686 C C . TRP A 1 91 ? 0.464 3.751 1.968 1.00 98.12 91 TRP A C 1
ATOM 688 O O . TRP A 1 91 ? 0.982 4.752 2.459 1.00 98.12 91 TRP A O 1
ATOM 698 N N . VAL A 1 92 ? 0.609 2.524 2.457 1.00 98.38 92 VAL A N 1
ATOM 699 C CA . VAL A 1 92 ? 1.680 2.095 3.366 1.00 98.38 92 VAL A CA 1
ATOM 700 C C . VAL A 1 92 ? 2.546 1.066 2.644 1.00 98.38 92 VAL A C 1
ATOM 702 O O . VAL A 1 92 ? 2.032 0.352 1.784 1.00 98.38 92 VAL A O 1
ATOM 705 N N . TYR A 1 93 ? 3.839 0.982 2.972 1.00 97.75 93 TYR A N 1
ATOM 706 C CA . TYR A 1 93 ? 4.819 0.127 2.276 1.00 97.75 93 TYR A CA 1
ATOM 707 C C . TYR A 1 93 ? 5.454 -0.941 3.191 1.00 97.75 93 TYR A C 1
ATOM 709 O O . TYR A 1 93 ? 6.645 -0.859 3.486 1.00 97.75 93 TYR A O 1
ATOM 717 N N . PRO A 1 94 ? 4.679 -1.921 3.683 1.00 97.31 94 PRO A N 1
ATOM 718 C CA . PRO A 1 94 ? 5.221 -3.061 4.410 1.00 97.31 94 PRO A CA 1
ATOM 719 C C . PRO A 1 94 ? 5.995 -4.021 3.494 1.00 97.31 94 PRO A C 1
ATOM 721 O O . PRO A 1 94 ? 5.770 -4.090 2.284 1.00 97.31 94 PRO A O 1
ATOM 724 N N . THR A 1 95 ? 6.888 -4.800 4.095 1.00 96.19 95 THR A N 1
ATOM 725 C CA . THR A 1 95 ? 7.554 -5.945 3.463 1.00 96.19 95 THR A CA 1
ATOM 726 C C . THR A 1 95 ? 6.609 -7.145 3.361 1.00 96.19 95 THR A C 1
ATOM 728 O O . THR A 1 95 ? 5.575 -7.220 4.026 1.00 96.19 95 THR A O 1
ATOM 731 N N . SER A 1 96 ? 6.989 -8.148 2.576 1.00 93.38 96 SER A N 1
ATOM 732 C CA . SER A 1 96 ? 6.206 -9.374 2.387 1.00 93.38 96 SER A CA 1
ATOM 733 C C . SER A 1 96 ? 5.997 -10.164 3.685 1.00 93.38 96 SER A C 1
ATOM 735 O O . SER A 1 96 ? 4.998 -10.860 3.811 1.00 93.38 96 SER A O 1
ATOM 737 N N . LYS A 1 97 ? 6.887 -10.019 4.678 1.00 95.38 97 LYS A N 1
ATOM 738 C CA . LYS A 1 97 ? 6.744 -10.647 6.007 1.00 95.38 97 LYS A CA 1
ATOM 739 C C . LYS A 1 97 ? 5.741 -9.935 6.915 1.00 95.38 97 LYS A C 1
ATOM 741 O O . LYS A 1 97 ? 5.352 -10.485 7.935 1.00 95.38 97 LYS A O 1
ATOM 746 N N . GLN A 1 98 ? 5.360 -8.707 6.573 1.00 97.50 98 GLN A N 1
ATOM 747 C CA . GLN A 1 98 ? 4.445 -7.868 7.347 1.00 97.50 98 GLN A CA 1
ATOM 748 C C . GLN A 1 98 ? 2.995 -7.980 6.868 1.00 97.50 98 GLN A C 1
ATOM 750 O O . GLN A 1 98 ? 2.134 -7.292 7.410 1.00 97.50 98 GLN A O 1
ATOM 755 N N . ILE A 1 99 ? 2.705 -8.799 5.852 1.00 96.94 99 ILE A N 1
ATOM 756 C CA . ILE A 1 99 ? 1.386 -8.847 5.218 1.00 96.94 99 ILE A CA 1
ATOM 757 C C . ILE A 1 99 ? 0.940 -10.287 5.032 1.00 96.94 99 ILE A C 1
ATOM 759 O O . ILE A 1 99 ? 1.665 -11.098 4.463 1.00 96.94 99 ILE A O 1
ATOM 763 N N . ALA A 1 100 ? -0.307 -10.554 5.397 1.00 97.50 100 ALA A N 1
ATOM 764 C CA . ALA A 1 100 ? -1.048 -11.717 4.944 1.00 97.50 100 ALA A CA 1
ATOM 765 C C . ALA A 1 100 ? -2.269 -11.262 4.132 1.00 97.50 100 ALA A C 1
ATOM 767 O O . ALA A 1 100 ? -2.915 -10.263 4.461 1.00 97.50 100 ALA A O 1
ATOM 768 N N . ILE A 1 101 ? -2.556 -11.968 3.037 1.00 97.56 101 ILE A N 1
ATOM 769 C CA . ILE A 1 101 ? -3.691 -11.691 2.148 1.00 97.56 101 ILE A CA 1
ATOM 770 C C . ILE A 1 101 ? -4.431 -13.001 1.907 1.00 97.56 101 ILE A C 1
ATOM 772 O O . ILE A 1 101 ? -3.873 -13.914 1.299 1.00 97.56 101 ILE A O 1
ATOM 776 N N . GLU A 1 102 ? -5.690 -13.047 2.323 1.00 98.06 102 GLU A N 1
ATOM 777 C CA . GLU A 1 102 ? -6.616 -14.144 2.043 1.00 98.06 102 GLU A CA 1
ATOM 778 C C . GLU A 1 102 ? -7.486 -13.804 0.831 1.00 98.06 102 GLU A C 1
ATOM 780 O O . GLU A 1 102 ? -7.831 -12.639 0.609 1.00 98.06 102 GLU A O 1
ATOM 785 N N . GLY A 1 103 ? -7.852 -14.822 0.048 1.00 97.12 103 GLY A N 1
ATOM 786 C CA . GLY A 1 103 ? -8.657 -14.645 -1.165 1.00 97.12 103 GLY A CA 1
ATOM 787 C C . GLY A 1 103 ? -7.862 -14.166 -2.385 1.00 97.12 103 GLY A C 1
ATOM 788 O O . GLY A 1 103 ? -8.387 -13.446 -3.235 1.00 97.12 103 GLY A O 1
ATOM 789 N N . ARG A 1 104 ? -6.573 -14.530 -2.491 1.00 96.94 104 ARG A N 1
ATOM 790 C CA . ARG A 1 104 ? -5.716 -14.167 -3.641 1.00 96.94 104 ARG A CA 1
ATOM 791 C C . ARG A 1 104 ? -6.272 -14.641 -4.993 1.00 96.94 104 ARG A C 1
ATOM 793 O O . ARG A 1 104 ? -6.032 -13.999 -6.011 1.00 96.94 104 ARG A O 1
ATOM 800 N N . ASP A 1 105 ? -7.052 -15.714 -5.015 1.00 97.75 105 ASP A N 1
ATOM 801 C CA . ASP A 1 105 ? -7.802 -16.202 -6.179 1.00 97.75 105 ASP A CA 1
ATOM 802 C C . ASP A 1 105 ? -8.834 -15.183 -6.701 1.00 97.75 105 ASP A C 1
ATOM 804 O O . ASP A 1 105 ? -9.101 -15.125 -7.906 1.00 97.75 105 ASP A O 1
ATOM 808 N N . ASN A 1 106 ? -9.331 -14.301 -5.831 1.00 98.25 106 ASN A N 1
ATOM 809 C CA . ASN A 1 106 ? -10.236 -13.201 -6.165 1.00 98.25 106 ASN A CA 1
ATOM 810 C C . ASN A 1 106 ? -9.510 -11.901 -6.555 1.00 98.25 106 ASN A C 1
ATOM 812 O O . ASN A 1 106 ? -10.163 -10.875 -6.759 1.00 98.25 106 ASN A O 1
ATOM 816 N N . VAL A 1 107 ? -8.180 -11.921 -6.707 1.00 98.31 107 VAL A N 1
ATOM 817 C CA . VAL A 1 107 ? -7.380 -10.747 -7.093 1.00 98.31 107 VAL A CA 1
ATOM 818 C C . VAL A 1 107 ? -7.103 -10.731 -8.597 1.00 98.31 107 VAL A C 1
ATOM 820 O O . VAL A 1 107 ? -6.579 -11.682 -9.177 1.00 98.31 107 VAL A O 1
ATOM 823 N N . PHE A 1 108 ? -7.462 -9.627 -9.246 1.00 97.69 108 PHE A N 1
ATOM 824 C CA . PHE A 1 108 ? -7.021 -9.248 -10.583 1.00 97.69 108 PHE A CA 1
ATOM 825 C C . PHE A 1 108 ? -5.768 -8.377 -10.483 1.00 97.69 108 PHE A C 1
ATOM 827 O O . PHE A 1 108 ? -5.698 -7.460 -9.659 1.00 97.69 108 PHE A O 1
ATOM 834 N N . TYR A 1 109 ? -4.801 -8.642 -11.357 1.00 97.94 109 TYR A N 1
ATOM 835 C CA . TYR A 1 109 ? -3.544 -7.913 -11.411 1.00 97.94 109 TYR A CA 1
ATOM 836 C C . TYR A 1 109 ? -3.473 -7.027 -12.649 1.00 97.94 109 TYR A C 1
ATOM 838 O O . TYR A 1 109 ? -3.632 -7.501 -13.771 1.00 97.94 109 TYR A O 1
ATOM 846 N N . TYR A 1 110 ? -3.174 -5.746 -12.442 1.00 96.00 110 TYR A N 1
ATOM 847 C CA . TYR A 1 110 ? -2.981 -4.781 -13.520 1.00 96.00 110 TYR A CA 1
ATOM 848 C C . TYR A 1 110 ? -1.544 -4.254 -13.539 1.00 96.00 110 TYR A C 1
ATOM 850 O O . TYR A 1 110 ? -1.099 -3.589 -12.600 1.00 96.00 110 TYR A O 1
ATOM 858 N N . THR A 1 111 ? -0.817 -4.534 -14.619 1.00 94.19 111 THR A N 1
ATOM 859 C CA . THR A 1 111 ? 0.532 -4.009 -14.884 1.00 94.19 111 THR A CA 1
ATOM 860 C C . THR A 1 111 ? 0.463 -2.815 -15.826 1.00 94.19 111 THR A C 1
ATOM 862 O O . THR A 1 111 ? -0.294 -2.835 -16.792 1.00 94.19 111 THR A O 1
ATOM 865 N N . PHE A 1 112 ? 1.294 -1.803 -15.596 1.00 89.12 112 PHE A N 1
ATOM 866 C CA . PHE A 1 112 ? 1.380 -0.610 -16.441 1.00 89.12 112 PHE A CA 1
ATOM 867 C C . PHE A 1 112 ? 2.815 -0.069 -16.463 1.00 89.12 112 PHE A C 1
ATOM 869 O O . PHE A 1 112 ? 3.652 -0.504 -15.671 1.00 89.12 112 PHE A O 1
ATOM 876 N N . ALA A 1 113 ? 3.082 0.902 -17.344 1.00 88.81 113 ALA A N 1
ATOM 877 C CA . ALA A 1 113 ? 4.384 1.558 -17.484 1.00 88.81 113 ALA A CA 1
ATOM 878 C C . ALA A 1 113 ? 5.537 0.547 -17.665 1.00 88.81 113 ALA A C 1
ATOM 880 O O . ALA A 1 113 ? 5.497 -0.256 -18.590 1.00 88.81 113 ALA A O 1
ATOM 881 N N . ASP A 1 114 ? 6.537 0.573 -16.782 1.00 88.88 114 ASP A N 1
ATOM 882 C CA . ASP A 1 114 ? 7.720 -0.300 -16.814 1.00 88.88 114 ASP A CA 1
ATOM 883 C C . ASP A 1 114 ? 7.451 -1.737 -16.334 1.00 88.88 114 ASP A C 1
ATOM 885 O O . ASP A 1 114 ? 8.374 -2.548 -16.266 1.00 88.88 114 ASP A O 1
ATOM 889 N N . ARG A 1 115 ? 6.195 -2.054 -15.986 1.00 92.75 115 ARG A N 1
ATOM 890 C CA . ARG A 1 115 ? 5.725 -3.375 -15.547 1.00 92.75 115 ARG A CA 1
ATOM 891 C C . ARG A 1 115 ? 6.432 -3.915 -14.299 1.00 92.75 115 ARG A C 1
ATOM 893 O O . ARG A 1 115 ? 6.168 -5.053 -13.934 1.00 92.75 115 ARG A O 1
ATOM 900 N N . CYS A 1 116 ? 7.268 -3.137 -13.609 1.00 93.94 116 CYS A N 1
ATOM 901 C CA . CYS A 1 116 ? 8.043 -3.621 -12.462 1.00 93.94 116 CYS A CA 1
ATOM 902 C C . CYS A 1 116 ? 7.162 -3.953 -11.248 1.00 93.94 116 CYS A C 1
ATOM 904 O O . CYS A 1 116 ? 7.497 -4.835 -10.458 1.00 93.94 116 CYS A O 1
ATOM 906 N N . TRP A 1 117 ? 6.014 -3.286 -11.136 1.00 94.94 117 TRP A N 1
ATOM 907 C CA . TRP A 1 117 ? 4.991 -3.535 -10.125 1.00 94.94 117 TRP A CA 1
ATOM 908 C C . TRP A 1 117 ? 3.634 -3.795 -10.778 1.00 94.94 117 TRP A C 1
ATOM 910 O O . TRP A 1 117 ? 3.330 -3.273 -11.855 1.00 94.94 117 TRP A O 1
ATOM 920 N N . ARG A 1 118 ? 2.786 -4.555 -10.083 1.00 96.56 118 ARG A N 1
ATOM 921 C CA . ARG A 1 118 ? 1.405 -4.845 -10.480 1.00 96.56 118 ARG A CA 1
ATOM 922 C C . ARG A 1 118 ? 0.423 -4.425 -9.393 1.00 96.56 118 ARG A C 1
ATOM 924 O O . ARG A 1 118 ? 0.672 -4.596 -8.203 1.00 96.56 118 ARG A O 1
ATOM 931 N N . LYS A 1 119 ? -0.698 -3.840 -9.805 1.00 96.81 119 LYS A N 1
ATOM 932 C CA . LYS A 1 119 ? -1.768 -3.360 -8.922 1.00 96.81 119 LYS A CA 1
ATOM 933 C C . LYS A 1 119 ? -2.752 -4.484 -8.651 1.00 96.81 119 LYS A C 1
ATOM 935 O O . LYS A 1 119 ? -3.135 -5.181 -9.583 1.00 96.81 119 LYS A O 1
ATOM 940 N N . MET A 1 120 ? -3.152 -4.632 -7.395 1.00 98.06 120 MET A N 1
ATOM 941 C CA . MET A 1 120 ? -4.070 -5.664 -6.926 1.00 98.06 120 MET A CA 1
ATOM 942 C C . MET A 1 120 ? -5.474 -5.090 -6.800 1.00 98.06 120 MET A C 1
ATOM 944 O O . MET A 1 120 ? -5.689 -4.147 -6.036 1.00 98.06 120 MET A O 1
ATOM 948 N N . PHE A 1 121 ? -6.423 -5.675 -7.520 1.00 98.44 121 PHE A N 1
ATOM 949 C CA . PHE A 1 121 ? -7.832 -5.303 -7.478 1.00 98.44 121 PHE A CA 1
ATOM 950 C C . PHE A 1 121 ? -8.696 -6.512 -7.156 1.00 98.44 121 PHE A C 1
ATOM 952 O O . PHE A 1 121 ? -8.432 -7.606 -7.645 1.00 98.44 121 PHE A O 1
ATOM 959 N N . CYS A 1 122 ? -9.761 -6.333 -6.385 1.00 98.50 122 CYS A N 1
ATOM 960 C CA . CYS A 1 122 ? -10.761 -7.384 -6.242 1.00 98.50 122 CYS A CA 1
ATOM 961 C C . CYS A 1 122 ? -11.516 -7.583 -7.570 1.00 98.50 122 CYS A C 1
ATOM 963 O O . CYS A 1 122 ? -12.090 -6.633 -8.100 1.00 98.50 122 CYS A O 1
ATOM 965 N N . LYS A 1 123 ? -11.573 -8.819 -8.082 1.00 98.44 123 LYS A N 1
ATOM 966 C CA . LYS A 1 123 ? -12.325 -9.189 -9.299 1.00 98.44 123 LYS A CA 1
ATOM 967 C C . LYS A 1 123 ? -13.824 -8.911 -9.188 1.00 98.44 123 LYS A C 1
ATOM 969 O O . LYS A 1 123 ? -14.480 -8.709 -10.202 1.00 98.44 123 LYS A O 1
ATOM 974 N N . MET A 1 124 ? -14.353 -8.929 -7.966 1.00 98.12 124 MET A N 1
ATOM 975 C CA . MET A 1 124 ? -15.789 -8.876 -7.700 1.00 98.12 124 MET A CA 1
ATOM 976 C C . MET A 1 124 ? -16.297 -7.444 -7.512 1.00 98.12 124 MET A C 1
ATOM 978 O O . MET A 1 124 ? -17.320 -7.083 -8.085 1.00 98.12 124 MET A O 1
ATOM 982 N N . CYS A 1 125 ? -15.594 -6.619 -6.727 1.00 97.75 12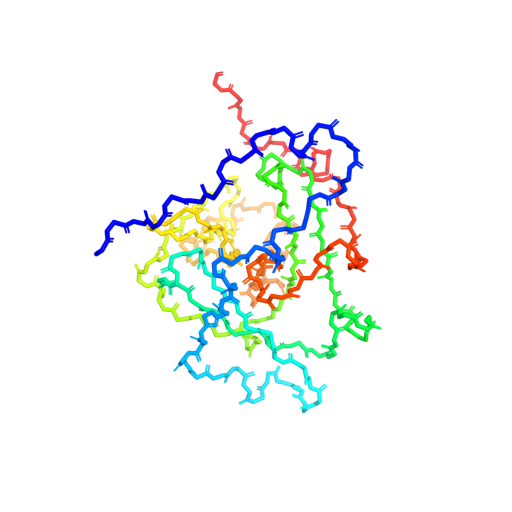5 CYS A N 1
ATOM 983 C CA . CYS A 1 125 ? -16.026 -5.247 -6.427 1.00 97.75 125 CYS A CA 1
ATOM 984 C C . CYS A 1 125 ? -15.132 -4.146 -7.013 1.00 97.75 125 CYS A C 1
ATOM 986 O O . CYS A 1 125 ? -15.472 -2.974 -6.891 1.00 97.75 125 CYS A O 1
ATOM 988 N N . GLY A 1 126 ? -13.993 -4.486 -7.622 1.00 97.44 126 GLY A N 1
ATOM 989 C CA . GLY A 1 126 ? -13.070 -3.511 -8.211 1.00 97.44 126 GLY A CA 1
ATOM 990 C C . GLY A 1 126 ? -12.243 -2.703 -7.204 1.00 97.44 126 GLY A C 1
ATOM 991 O O . GLY A 1 126 ? -11.460 -1.855 -7.622 1.00 97.44 126 GLY A O 1
ATOM 992 N N . GLU A 1 127 ? -12.376 -2.960 -5.898 1.00 97.56 127 GLU A N 1
ATOM 993 C CA . GLU A 1 127 ? -11.602 -2.268 -4.860 1.00 97.56 127 GLU A CA 1
ATOM 994 C C . GLU A 1 127 ? -10.100 -2.521 -5.039 1.00 97.56 127 GLU A C 1
ATOM 996 O O . GLU A 1 127 ? -9.673 -3.663 -5.253 1.00 97.56 127 GLU A O 1
ATOM 1001 N N . ASN A 1 128 ? -9.290 -1.468 -4.921 1.00 97.94 128 ASN A N 1
ATOM 1002 C CA . ASN A 1 128 ? -7.841 -1.595 -4.955 1.00 97.94 128 ASN A CA 1
ATOM 1003 C C . ASN A 1 128 ? -7.298 -1.978 -3.576 1.00 97.94 128 ASN A C 1
ATOM 1005 O O . ASN A 1 128 ? -7.421 -1.216 -2.618 1.00 97.94 128 ASN A O 1
ATOM 1009 N N . ILE A 1 129 ? -6.639 -3.131 -3.508 1.00 98.19 129 ILE A N 1
ATOM 1010 C CA . ILE A 1 129 ? -6.091 -3.686 -2.266 1.00 98.19 129 ILE A CA 1
ATOM 1011 C C . ILE A 1 129 ? -4.667 -3.192 -2.029 1.00 98.19 129 ILE A C 1
ATOM 1013 O O . ILE A 1 129 ? -4.275 -2.872 -0.907 1.00 98.19 129 ILE A O 1
ATOM 1017 N N . GLY A 1 130 ? -3.868 -3.136 -3.091 1.00 97.69 130 GLY A N 1
ATOM 1018 C CA . GLY A 1 130 ? -2.436 -2.952 -2.950 1.00 97.69 130 GLY A CA 1
ATOM 1019 C C . GLY A 1 130 ? -1.661 -2.926 -4.258 1.00 97.69 130 GLY A C 1
ATOM 1020 O O . GLY A 1 130 ? -2.213 -2.893 -5.361 1.00 97.69 130 GLY A O 1
ATOM 1021 N N . THR A 1 131 ? -0.344 -2.963 -4.111 1.00 97.12 131 THR A N 1
ATOM 1022 C CA . THR A 1 131 ? 0.636 -3.153 -5.179 1.00 97.12 131 THR A CA 1
ATOM 1023 C C . THR A 1 131 ? 1.666 -4.158 -4.698 1.00 97.12 131 THR A C 1
ATOM 1025 O O . THR A 1 131 ? 2.123 -4.050 -3.567 1.00 97.12 131 THR A O 1
ATOM 1028 N N . GLU A 1 132 ? 2.072 -5.082 -5.555 1.00 96.56 132 GLU A N 1
ATOM 1029 C CA . GLU A 1 132 ? 3.190 -5.987 -5.280 1.00 96.56 132 GLU A CA 1
ATOM 1030 C C . GLU A 1 132 ? 4.164 -5.991 -6.471 1.00 96.56 132 GLU A C 1
ATOM 1032 O O . GLU A 1 132 ? 3.792 -5.556 -7.574 1.00 96.56 132 GLU A O 1
ATOM 1037 N N . PRO A 1 133 ? 5.422 -6.415 -6.272 1.00 95.75 133 PRO A N 1
ATOM 1038 C CA . PRO A 1 133 ? 6.375 -6.608 -7.353 1.00 95.75 133 PRO A CA 1
ATOM 1039 C C . PRO A 1 133 ? 5.794 -7.545 -8.406 1.00 95.75 133 PRO A C 1
ATOM 1041 O O . PRO A 1 133 ? 5.105 -8.515 -8.089 1.00 95.75 133 PRO A O 1
ATOM 1044 N N . ASN A 1 134 ? 6.052 -7.248 -9.675 1.00 96.06 134 ASN A N 1
ATOM 1045 C CA . ASN A 1 134 ? 5.620 -8.117 -10.754 1.00 96.06 134 ASN A CA 1
ATOM 1046 C C . ASN A 1 134 ? 6.623 -9.276 -10.924 1.00 96.06 134 ASN A C 1
ATOM 1048 O O . ASN A 1 134 ? 7.785 -9.008 -11.270 1.00 96.06 134 ASN A O 1
ATOM 1052 N N . PRO A 1 135 ? 6.208 -10.538 -10.699 1.00 93.94 135 PRO A N 1
ATOM 1053 C CA . PRO A 1 135 ? 7.069 -11.697 -10.904 1.00 93.94 135 PRO A CA 1
ATOM 1054 C C . PRO A 1 135 ? 7.237 -12.051 -12.388 1.00 93.94 135 PRO A C 1
ATOM 1056 O O . PRO A 1 135 ? 8.145 -12.801 -12.720 1.00 93.94 135 PRO A O 1
ATOM 1059 N N . ASP A 1 136 ? 6.404 -11.499 -13.276 1.00 94.38 136 ASP A N 1
ATOM 1060 C CA . ASP A 1 136 ? 6.312 -11.922 -14.678 1.00 94.38 136 ASP A CA 1
ATOM 1061 C C . ASP A 1 136 ? 7.334 -11.229 -15.604 1.00 94.38 136 ASP A C 1
ATOM 1063 O O . ASP A 1 136 ? 7.216 -11.334 -16.822 1.00 94.38 136 ASP A O 1
ATOM 1067 N N . LEU A 1 137 ? 8.298 -10.477 -15.054 1.00 93.50 137 LEU A N 1
ATOM 1068 C CA . LEU A 1 137 ? 9.390 -9.889 -15.841 1.00 93.50 137 LEU A CA 1
ATOM 1069 C C . LEU A 1 137 ? 10.510 -10.909 -16.034 1.00 93.50 137 LEU A C 1
ATOM 1071 O O . LEU A 1 137 ? 11.026 -11.448 -15.053 1.00 93.50 137 LEU A O 1
ATOM 1075 N N . THR A 1 138 ? 10.939 -11.106 -17.278 1.00 94.44 138 THR A N 1
ATOM 1076 C CA . THR A 1 138 ? 12.117 -11.928 -17.581 1.00 94.44 138 THR A CA 1
ATOM 1077 C C . THR A 1 138 ? 13.410 -11.224 -17.161 1.00 94.44 138 THR A C 1
ATOM 1079 O O . THR A 1 138 ? 13.459 -10.003 -17.002 1.00 94.44 138 THR A O 1
ATOM 1082 N N . GLU A 1 139 ? 14.497 -11.983 -17.012 1.00 93.69 139 GLU A N 1
ATOM 1083 C CA . GLU A 1 139 ? 15.822 -11.410 -16.737 1.00 93.69 139 GLU A CA 1
ATOM 1084 C C . GLU A 1 139 ? 16.264 -10.420 -17.826 1.00 93.69 139 GLU A C 1
ATOM 1086 O O . GLU A 1 139 ? 16.853 -9.386 -17.515 1.00 93.69 139 GLU A O 1
ATOM 1091 N N . GLU A 1 140 ? 15.930 -10.699 -19.090 1.00 95.69 140 GLU A N 1
ATOM 1092 C CA . GLU A 1 140 ? 16.213 -9.819 -20.226 1.00 95.69 140 GLU A CA 1
ATOM 1093 C C . GLU A 1 140 ? 15.416 -8.509 -20.138 1.00 95.69 140 GLU A C 1
ATOM 1095 O O . GLU A 1 140 ? 15.988 -7.426 -20.284 1.00 95.69 140 GLU A O 1
ATOM 1100 N N . GLU A 1 141 ? 14.119 -8.584 -19.820 1.00 94.88 141 GLU A N 1
ATOM 1101 C CA . GLU A 1 141 ? 13.283 -7.399 -19.602 1.00 94.88 141 GLU A CA 1
ATOM 1102 C C . GLU A 1 141 ? 13.808 -6.558 -18.434 1.00 94.88 141 GLU A C 1
ATOM 1104 O O . GLU A 1 141 ? 13.884 -5.332 -18.539 1.00 94.88 141 GLU A O 1
ATOM 1109 N N . VAL A 1 142 ? 14.230 -7.198 -17.335 1.00 94.69 142 VAL A N 1
ATOM 1110 C CA . VAL A 1 142 ? 14.860 -6.497 -16.209 1.00 94.69 142 VAL A CA 1
ATOM 1111 C C . VAL A 1 142 ? 16.172 -5.854 -16.648 1.00 94.69 142 VAL A C 1
ATOM 1113 O O . VAL A 1 142 ? 16.395 -4.687 -16.333 1.00 94.69 142 VAL A O 1
ATOM 1116 N N . ALA A 1 143 ? 17.030 -6.555 -17.391 1.00 95.12 143 ALA A N 1
ATOM 1117 C CA . ALA A 1 143 ? 18.303 -6.023 -17.874 1.00 95.12 143 ALA A CA 1
ATOM 1118 C C . ALA A 1 143 ? 18.121 -4.811 -18.805 1.00 95.12 143 ALA A C 1
ATOM 1120 O O . ALA A 1 143 ? 18.933 -3.884 -18.763 1.00 95.12 143 ALA A O 1
ATOM 1121 N N . ALA A 1 144 ? 17.036 -4.765 -19.581 1.00 95.00 144 ALA A N 1
ATOM 1122 C CA . ALA A 1 144 ? 16.716 -3.658 -20.481 1.00 95.00 144 ALA A CA 1
ATOM 1123 C C . ALA A 1 144 ? 16.251 -2.372 -19.764 1.00 95.00 144 ALA A C 1
ATOM 1125 O O . ALA A 1 144 ? 16.292 -1.290 -20.354 1.00 95.00 144 ALA A O 1
ATOM 1126 N N . LEU A 1 145 ? 15.836 -2.444 -18.493 1.00 93.38 145 LEU A N 1
ATOM 1127 C CA . LEU A 1 145 ? 15.424 -1.260 -17.730 1.00 93.38 145 LEU A CA 1
ATOM 1128 C C . LEU A 1 145 ? 16.603 -0.291 -17.5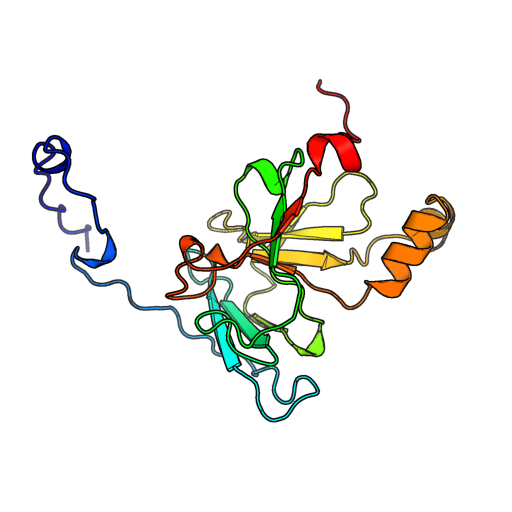04 1.00 93.38 145 LEU A C 1
ATOM 1130 O O . LEU A 1 145 ? 17.746 -0.730 -17.348 1.00 93.38 145 LEU A O 1
ATOM 1134 N N . PRO A 1 146 ? 16.355 1.028 -17.380 1.00 93.56 146 PRO A N 1
ATOM 1135 C CA . PRO A 1 146 ? 17.380 1.986 -16.965 1.00 93.56 146 PRO A CA 1
ATOM 1136 C C . PRO A 1 146 ? 18.051 1.579 -15.646 1.00 93.56 146 PRO A C 1
ATOM 1138 O O . PRO A 1 146 ? 17.383 1.072 -14.746 1.00 93.56 146 PRO A O 1
ATOM 1141 N N . ARG A 1 147 ? 19.355 1.859 -15.484 1.00 93.94 147 ARG A N 1
ATOM 1142 C CA . ARG A 1 147 ? 20.144 1.420 -14.311 1.00 93.94 147 ARG A CA 1
ATOM 1143 C C . ARG A 1 147 ? 19.444 1.696 -12.975 1.00 93.94 147 ARG A C 1
ATOM 1145 O O . ARG A 1 147 ? 19.216 0.765 -12.213 1.00 93.94 147 ARG A O 1
ATOM 1152 N N . LEU A 1 148 ? 19.035 2.947 -12.750 1.00 91.19 148 LEU A N 1
ATOM 1153 C CA . LEU A 1 148 ? 18.364 3.361 -11.511 1.00 91.19 148 LEU A CA 1
ATOM 1154 C C . LEU A 1 148 ? 17.045 2.609 -11.273 1.00 91.19 148 LEU A C 1
ATOM 1156 O O . LEU A 1 148 ? 16.665 2.372 -10.135 1.00 91.19 148 LEU A O 1
ATOM 1160 N N . LYS A 1 149 ? 16.338 2.213 -12.338 1.00 91.06 149 LYS A N 1
ATOM 1161 C CA . LYS A 1 149 ? 15.102 1.428 -12.236 1.00 91.06 149 LYS A CA 1
ATOM 1162 C C . LYS A 1 149 ? 15.374 -0.026 -11.868 1.00 91.06 149 LYS A C 1
ATOM 1164 O O . LYS A 1 149 ? 14.629 -0.580 -11.067 1.00 91.06 149 LYS A O 1
ATOM 1169 N N . ARG A 1 150 ? 16.441 -0.623 -12.407 1.00 94.31 150 ARG A N 1
ATOM 1170 C CA . ARG A 1 150 ? 16.882 -1.975 -12.024 1.00 94.31 150 ARG A CA 1
ATOM 1171 C C . ARG A 1 150 ? 17.279 -2.038 -10.557 1.00 94.31 150 ARG A C 1
ATOM 1173 O O . ARG A 1 150 ? 16.800 -2.913 -9.847 1.00 94.31 150 ARG A O 1
ATOM 1180 N N . GLU A 1 151 ? 18.104 -1.087 -10.121 1.00 95.25 151 GLU A N 1
ATOM 1181 C CA . GLU A 1 151 ? 18.547 -0.949 -8.727 1.00 95.25 151 GLU A CA 1
ATOM 1182 C C . GLU A 1 151 ? 17.336 -0.775 -7.802 1.00 95.25 151 GLU A C 1
ATOM 1184 O O . GLU A 1 151 ? 17.131 -1.578 -6.895 1.00 95.25 151 GLU A O 1
ATOM 1189 N N . PHE A 1 152 ? 16.445 0.171 -8.123 1.00 92.94 152 PHE A N 1
ATOM 1190 C CA . PHE A 1 152 ? 15.232 0.408 -7.343 1.00 92.94 152 PHE A CA 1
ATOM 1191 C C . PHE A 1 152 ? 14.327 -0.834 -7.263 1.00 92.94 152 PHE A C 1
ATOM 1193 O O . PHE A 1 152 ? 13.833 -1.165 -6.187 1.00 92.94 152 PHE A O 1
ATOM 1200 N N . ARG A 1 153 ? 14.136 -1.568 -8.371 1.00 93.94 153 ARG A N 1
ATOM 1201 C CA . ARG A 1 153 ? 13.364 -2.823 -8.374 1.00 93.94 153 ARG A CA 1
ATOM 1202 C C . ARG A 1 153 ? 14.011 -3.888 -7.487 1.00 93.94 153 ARG A C 1
ATOM 1204 O O . ARG A 1 153 ? 13.287 -4.588 -6.789 1.00 93.94 153 ARG A O 1
ATOM 1211 N N . ALA A 1 154 ? 15.333 -4.038 -7.535 1.00 94.25 154 ALA A N 1
ATOM 1212 C CA . ALA A 1 154 ? 16.046 -5.027 -6.730 1.00 94.25 154 ALA A CA 1
ATOM 1213 C C . ALA A 1 154 ? 15.914 -4.724 -5.229 1.00 94.25 154 ALA A C 1
ATOM 1215 O O . ALA A 1 154 ? 15.525 -5.603 -4.461 1.00 94.25 154 ALA A O 1
ATOM 1216 N N . GLU A 1 155 ? 16.150 -3.468 -4.841 1.00 95.44 155 GLU A N 1
ATOM 1217 C CA . GLU A 1 155 ? 16.089 -2.995 -3.451 1.00 95.44 155 GLU A CA 1
ATOM 1218 C C . GLU A 1 155 ? 14.686 -3.066 -2.833 1.00 95.44 155 GLU A C 1
ATOM 1220 O O . GLU A 1 155 ? 14.567 -3.216 -1.624 1.00 95.44 155 GLU A O 1
ATOM 1225 N N . HIS A 1 156 ? 13.629 -2.965 -3.645 1.00 95.06 156 HIS A N 1
ATOM 1226 C CA . HIS A 1 156 ? 12.235 -2.895 -3.181 1.00 95.06 156 HIS A CA 1
ATOM 1227 C C . HIS A 1 156 ? 11.415 -4.124 -3.619 1.00 95.06 156 HIS A C 1
ATOM 1229 O O . HIS A 1 156 ? 10.188 -4.059 -3.728 1.00 95.06 156 HIS A O 1
ATOM 1235 N N . SER A 1 157 ? 12.090 -5.241 -3.914 1.00 93.94 157 SER A N 1
ATOM 1236 C CA . SER A 1 157 ? 11.477 -6.483 -4.411 1.00 93.94 157 SER A CA 1
ATOM 1237 C C . SER A 1 157 ? 10.721 -7.282 -3.348 1.00 93.94 157 SER A C 1
ATOM 1239 O O . SER A 1 157 ? 10.024 -8.236 -3.684 1.00 93.94 157 SER A O 1
ATOM 1241 N N . ASP A 1 158 ? 10.822 -6.896 -2.080 1.00 95.12 158 ASP A N 1
ATOM 1242 C CA . ASP A 1 158 ? 10.080 -7.482 -0.969 1.00 95.12 158 ASP A CA 1
ATOM 1243 C C . ASP A 1 158 ? 8.937 -6.583 -0.473 1.00 95.12 158 ASP A C 1
ATOM 1245 O O . ASP A 1 158 ? 8.166 -7.015 0.385 1.00 95.12 158 ASP A O 1
ATOM 1249 N N . ILE A 1 159 ? 8.791 -5.366 -1.011 1.00 96.44 159 ILE A N 1
ATOM 1250 C CA . ILE A 1 159 ? 7.798 -4.381 -0.571 1.00 96.44 159 ILE A CA 1
ATOM 1251 C C . ILE A 1 159 ? 6.474 -4.564 -1.306 1.00 96.44 159 ILE A C 1
ATOM 1253 O O . ILE A 1 159 ? 6.398 -4.475 -2.531 1.00 96.44 159 ILE A O 1
ATOM 1257 N N . ASN A 1 160 ? 5.403 -4.677 -0.526 1.00 95.56 160 ASN A N 1
ATOM 1258 C CA . ASN A 1 160 ? 4.035 -4.804 -1.003 1.00 95.56 160 ASN A CA 1
ATOM 1259 C C . ASN A 1 160 ? 3.203 -3.667 -0.413 1.00 95.56 160 ASN A C 1
ATOM 1261 O O . ASN A 1 160 ? 2.862 -3.677 0.767 1.00 95.56 160 ASN A O 1
ATOM 1265 N N . SER A 1 161 ? 2.870 -2.659 -1.216 1.00 97.12 161 SER A N 1
ATOM 1266 C CA . SER A 1 161 ? 2.108 -1.527 -0.703 1.00 97.12 161 SER A CA 1
ATOM 1267 C C . SER A 1 161 ? 0.645 -1.909 -0.478 1.00 97.12 161 SER A C 1
ATOM 1269 O O . SER A 1 161 ? 0.029 -2.512 -1.355 1.00 97.12 161 SER A O 1
ATOM 1271 N N . ILE A 1 162 ? 0.048 -1.480 0.632 1.00 98.38 162 ILE A N 1
ATOM 1272 C CA . ILE A 1 162 ? -1.382 -1.671 0.920 1.00 98.38 162 ILE A CA 1
ATOM 1273 C C . ILE A 1 162 ? -2.095 -0.326 0.870 1.00 98.38 162 ILE A C 1
ATOM 1275 O O . ILE A 1 162 ? -1.569 0.687 1.339 1.00 98.38 162 ILE A O 1
ATOM 1279 N N . ASN A 1 163 ? -3.281 -0.311 0.266 1.00 98.31 163 ASN A N 1
ATOM 1280 C CA . ASN A 1 163 ? -4.143 0.859 0.264 1.00 98.31 163 ASN A CA 1
ATOM 1281 C C . ASN A 1 163 ? -4.729 1.045 1.673 1.00 98.31 163 ASN A C 1
ATOM 1283 O O . ASN A 1 163 ? -5.568 0.272 2.118 1.00 98.31 163 ASN A O 1
ATOM 1287 N N . LEU A 1 164 ? -4.315 2.094 2.380 1.00 98.06 164 LEU A N 1
ATOM 1288 C CA . LEU A 1 164 ? -4.767 2.422 3.736 1.00 98.06 164 LEU A CA 1
ATOM 1289 C C . LEU A 1 164 ? -6.292 2.547 3.834 1.00 98.06 164 LEU A C 1
ATOM 1291 O O . LEU A 1 164 ? -6.856 2.322 4.899 1.00 98.06 164 LEU A O 1
ATOM 1295 N N . ARG A 1 165 ? -6.975 2.877 2.730 1.00 96.75 165 ARG A N 1
ATOM 1296 C CA . ARG A 1 165 ? -8.440 2.993 2.701 1.00 96.75 165 ARG A CA 1
ATOM 1297 C C . ARG A 1 165 ? -9.164 1.655 2.842 1.00 96.75 165 ARG A C 1
ATOM 1299 O O . ARG A 1 165 ? -10.353 1.672 3.131 1.00 96.75 165 ARG A O 1
ATOM 1306 N N . THR A 1 166 ? -8.474 0.526 2.671 1.00 97.00 166 THR A N 1
ATOM 1307 C CA . THR A 1 166 ? -9.057 -0.805 2.894 1.00 97.00 166 THR A CA 1
ATOM 1308 C C . THR A 1 166 ? -8.927 -1.268 4.343 1.00 97.00 166 T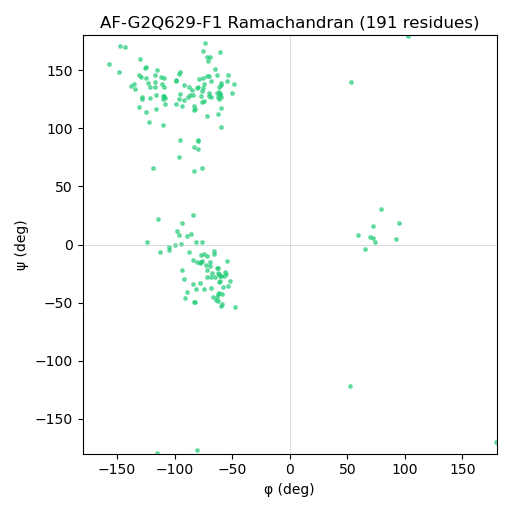HR A C 1
ATOM 1310 O O . THR A 1 166 ? -9.450 -2.328 4.677 1.00 97.00 166 THR A O 1
ATOM 1313 N N . ILE A 1 167 ? -8.208 -0.532 5.201 1.00 97.25 167 ILE A N 1
ATOM 1314 C CA . ILE A 1 167 ? -8.051 -0.873 6.619 1.00 97.25 167 ILE A CA 1
ATOM 1315 C C . ILE A 1 167 ? -9.329 -0.494 7.370 1.00 97.25 167 ILE A C 1
ATOM 1317 O O . ILE A 1 167 ? -9.800 0.643 7.319 1.00 97.25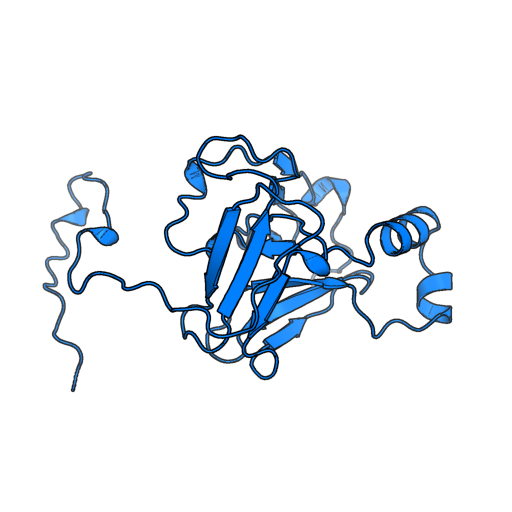 167 ILE A O 1
ATOM 1321 N N . ASN A 1 168 ? -9.872 -1.458 8.106 1.00 94.19 168 ASN A N 1
ATOM 1322 C CA . ASN A 1 168 ? -11.110 -1.303 8.851 1.00 94.19 168 ASN A CA 1
ATOM 1323 C C . ASN A 1 168 ? -10.971 -0.223 9.934 1.00 94.19 168 ASN A C 1
ATOM 1325 O O . ASN A 1 168 ? -10.074 -0.281 10.772 1.00 94.19 168 ASN A O 1
ATOM 1329 N N . GLY A 1 169 ? -11.889 0.749 9.935 1.00 90.81 169 GLY A N 1
ATOM 1330 C CA . GLY A 1 169 ? -11.966 1.787 10.969 1.00 90.81 169 GLY A CA 1
ATOM 1331 C C . GLY A 1 169 ? -10.859 2.847 10.927 1.00 90.81 169 GLY A C 1
ATOM 1332 O O . GLY A 1 169 ? -10.814 3.698 11.813 1.00 90.81 169 GLY A O 1
ATOM 1333 N N . LEU A 1 170 ? -9.984 2.834 9.916 1.00 94.06 170 LEU A N 1
ATOM 1334 C CA . LEU A 1 170 ? -8.893 3.797 9.807 1.00 94.06 170 LEU A CA 1
ATOM 1335 C C . LEU A 1 170 ? -9.366 5.113 9.173 1.00 94.06 170 LEU A C 1
ATOM 1337 O O . LEU A 1 170 ? -9.699 5.166 7.987 1.00 94.06 170 LEU A O 1
ATOM 1341 N N . ASP A 1 171 ? -9.325 6.209 9.935 1.00 92.50 171 ASP A N 1
ATOM 1342 C CA . ASP A 1 171 ? -9.527 7.549 9.377 1.00 92.50 171 ASP A CA 1
ATOM 1343 C C . ASP A 1 171 ? -8.244 8.054 8.705 1.00 92.50 171 ASP A C 1
ATOM 1345 O O . ASP A 1 171 ? -7.398 8.720 9.305 1.00 92.50 171 ASP A O 1
ATOM 1349 N N . VAL A 1 172 ? -8.117 7.763 7.410 1.00 94.12 172 VAL A N 1
ATOM 1350 C CA . VAL A 1 172 ? -6.968 8.171 6.588 1.00 94.12 172 VAL A CA 1
ATOM 1351 C C . VAL A 1 172 ? -6.744 9.693 6.595 1.00 94.12 172 VAL A C 1
ATOM 1353 O O . VAL A 1 172 ? -5.619 10.137 6.377 1.00 94.12 172 VAL A O 1
ATOM 1356 N N . LYS A 1 173 ? -7.767 10.518 6.879 1.00 90.88 173 LYS A N 1
ATOM 1357 C CA . LYS A 1 173 ? -7.615 11.985 6.937 1.00 90.88 173 LYS A CA 1
ATOM 1358 C C . LYS A 1 173 ? -6.829 12.458 8.160 1.00 90.88 173 LYS A C 1
ATOM 1360 O O . LYS A 1 173 ? -6.313 13.572 8.131 1.00 90.88 173 LYS A O 1
ATOM 1365 N N . GLN A 1 174 ? -6.756 11.648 9.215 1.00 92.75 174 GLN A N 1
ATOM 1366 C CA . GLN A 1 174 ? -5.992 11.965 10.426 1.00 92.75 174 GLN A CA 1
ATOM 1367 C C . GLN A 1 174 ? -4.507 11.606 10.286 1.00 92.75 174 GLN A C 1
ATOM 1369 O O . GLN A 1 174 ? -3.683 12.056 11.080 1.00 92.75 174 GLN A O 1
ATOM 1374 N N . LEU A 1 175 ? -4.146 10.833 9.259 1.00 95.38 175 LEU A N 1
ATOM 1375 C CA . LEU A 1 175 ? -2.775 10.397 9.026 1.00 95.38 175 LEU A CA 1
ATOM 1376 C C . LEU A 1 175 ? -1.936 11.499 8.376 1.00 95.38 175 LEU A C 1
ATOM 1378 O O . LEU A 1 175 ? -2.370 12.206 7.464 1.00 95.38 175 LEU A O 1
ATOM 1382 N N . LYS A 1 176 ? -0.669 11.592 8.787 1.00 93.81 176 LYS A N 1
ATOM 1383 C CA . LYS A 1 176 ? 0.313 12.478 8.155 1.00 93.81 176 LYS A CA 1
ATOM 1384 C C . LYS A 1 176 ? 0.918 11.809 6.918 1.00 93.81 176 LYS A C 1
ATOM 1386 O O . LYS A 1 176 ? 1.987 11.209 6.984 1.00 93.81 176 LYS A O 1
ATOM 1391 N N . LEU A 1 177 ? 0.230 11.924 5.785 1.00 95.56 177 LEU A N 1
ATOM 1392 C CA . LEU A 1 177 ? 0.694 11.384 4.504 1.00 95.56 177 LEU A CA 1
ATOM 1393 C C . LEU A 1 177 ? 1.725 12.310 3.842 1.00 95.56 177 LEU A C 1
ATOM 1395 O O . LEU A 1 177 ? 1.509 13.521 3.730 1.00 95.56 177 LEU A O 1
ATOM 1399 N N . ARG A 1 178 ? 2.824 11.742 3.334 1.00 96.38 178 ARG A N 1
ATOM 1400 C CA . ARG A 1 178 ? 3.707 12.435 2.389 1.00 96.38 178 ARG A CA 1
ATOM 1401 C C . ARG A 1 178 ? 2.974 12.582 1.060 1.00 96.38 178 ARG A C 1
ATOM 1403 O O . ARG A 1 178 ? 2.461 11.601 0.529 1.00 96.38 178 ARG A O 1
ATOM 1410 N N . ARG A 1 179 ? 2.955 13.792 0.503 1.00 95.62 179 ARG A N 1
ATOM 1411 C CA . ARG A 1 179 ? 2.430 14.034 -0.844 1.00 95.62 179 ARG A CA 1
ATOM 1412 C C . ARG A 1 179 ? 3.555 13.943 -1.859 1.00 95.62 179 ARG A C 1
ATOM 1414 O O . ARG A 1 179 ? 4.554 14.642 -1.730 1.00 95.62 179 ARG A O 1
ATOM 1421 N N . GLU A 1 180 ? 3.375 13.080 -2.845 1.00 94.06 180 GLU A N 1
ATOM 1422 C CA . GLU A 1 180 ? 4.332 12.840 -3.916 1.00 94.06 180 GLU A CA 1
ATOM 1423 C C . GLU A 1 180 ? 3.812 13.421 -5.232 1.00 94.06 180 GLU A C 1
ATOM 1425 O O . GLU A 1 180 ? 2.714 13.071 -5.681 1.00 94.06 180 GLU A O 1
ATOM 1430 N N . ASP A 1 181 ? 4.624 14.258 -5.878 1.00 92.94 181 ASP A N 1
ATOM 1431 C CA . ASP A 1 181 ? 4.319 14.812 -7.198 1.00 92.94 181 ASP A CA 1
ATOM 1432 C C . ASP A 1 181 ? 4.708 13.834 -8.314 1.00 92.94 181 ASP A C 1
ATOM 1434 O O . ASP A 1 181 ? 5.581 14.075 -9.150 1.00 92.94 181 ASP A O 1
ATOM 1438 N N . GLY A 1 182 ? 4.057 12.674 -8.317 1.00 90.12 182 GLY A N 1
ATOM 1439 C CA . GLY A 1 182 ? 4.269 11.657 -9.338 1.00 90.12 182 GLY A CA 1
ATOM 1440 C C . GLY A 1 182 ? 3.875 12.110 -10.745 1.00 90.12 182 GLY A C 1
ATOM 1441 O O . GLY A 1 182 ? 4.361 11.522 -11.709 1.00 90.12 182 GLY A O 1
ATOM 1442 N N . TRP A 1 183 ? 3.041 13.144 -10.893 1.00 88.69 183 TRP A N 1
ATOM 1443 C CA . TRP A 1 183 ? 2.726 13.737 -12.193 1.00 88.69 183 TRP A CA 1
ATOM 1444 C C . TRP A 1 183 ? 3.985 14.269 -12.884 1.00 88.69 183 TRP A C 1
ATOM 1446 O O . TRP A 1 183 ? 4.285 13.868 -14.011 1.00 88.69 183 TRP A O 1
ATOM 1456 N N . ASN A 1 184 ? 4.754 15.111 -12.189 1.00 88.94 184 ASN A N 1
ATOM 1457 C CA . ASN A 1 184 ? 5.976 15.696 -12.741 1.00 88.94 184 ASN A CA 1
ATOM 1458 C C . ASN A 1 184 ? 7.194 14.770 -12.599 1.00 88.94 184 ASN A C 1
ATOM 1460 O O . ASN A 1 184 ? 8.037 14.737 -13.498 1.00 88.94 184 ASN A O 1
ATOM 1464 N N . ASN A 1 185 ? 7.268 13.990 -11.513 1.00 86.81 185 ASN A N 1
ATOM 1465 C CA . ASN A 1 185 ? 8.447 13.182 -11.185 1.00 86.81 185 ASN A CA 1
ATOM 1466 C C . ASN A 1 185 ? 8.506 11.853 -11.947 1.00 86.81 185 ASN A C 1
ATOM 1468 O O . ASN A 1 185 ? 9.588 11.424 -12.341 1.00 86.81 185 ASN A O 1
ATOM 1472 N N . LEU A 1 186 ? 7.367 11.182 -12.160 1.00 80.81 186 LEU A N 1
ATOM 1473 C CA . LEU A 1 186 ? 7.346 9.898 -12.874 1.00 80.81 186 LEU A CA 1
ATOM 1474 C C . LEU A 1 186 ? 7.121 10.086 -14.376 1.00 80.81 186 LEU A C 1
ATOM 1476 O O . LEU A 1 186 ? 7.632 9.283 -15.160 1.00 80.81 186 LEU A O 1
ATOM 1480 N N . LYS A 1 187 ? 6.400 11.161 -14.743 1.00 69.94 187 LYS A N 1
ATOM 1481 C CA . LYS A 1 187 ? 5.832 11.455 -16.067 1.00 69.94 187 LYS A CA 1
ATOM 1482 C C . LYS A 1 187 ? 4.969 10.295 -16.602 1.00 69.94 187 LYS A C 1
ATOM 1484 O O . LYS A 1 187 ? 5.298 9.122 -16.428 1.00 69.94 187 LYS A O 1
ATOM 1489 N N . PRO A 1 188 ? 3.824 10.562 -17.246 1.00 65.00 188 PRO A N 1
ATOM 1490 C CA . PRO A 1 188 ? 3.050 9.491 -17.862 1.00 65.00 188 PRO A CA 1
ATOM 1491 C C . PRO A 1 188 ? 3.908 8.780 -18.919 1.00 65.00 188 PRO A C 1
ATOM 1493 O O . PRO A 1 188 ? 4.335 9.385 -19.894 1.00 65.00 188 PRO A O 1
ATOM 1496 N N . GLN A 1 189 ? 4.166 7.489 -18.706 1.00 68.00 189 GLN A N 1
ATOM 1497 C CA . GLN A 1 189 ? 4.868 6.623 -19.666 1.00 68.00 189 GLN A CA 1
ATOM 1498 C C . GLN A 1 189 ? 3.928 6.110 -20.773 1.00 68.00 189 GLN A C 1
ATOM 1500 O O . GLN A 1 189 ? 4.327 5.303 -21.604 1.00 68.00 189 GLN A O 1
ATOM 1505 N N . TYR A 1 190 ? 2.661 6.533 -20.756 1.00 64.31 190 TYR A N 1
ATOM 1506 C CA . TYR A 1 190 ? 1.657 6.184 -21.753 1.00 64.31 190 TYR A CA 1
ATOM 1507 C C . TYR A 1 190 ? 1.346 7.410 -22.611 1.00 64.31 190 TYR A C 1
ATOM 1509 O O . TYR A 1 190 ? 1.291 8.536 -22.112 1.00 64.31 190 TYR A O 1
ATOM 1517 N N . VAL A 1 191 ? 1.118 7.175 -23.898 1.00 61.69 191 VAL A N 1
ATOM 1518 C CA . VAL A 1 191 ? 0.585 8.178 -24.822 1.00 61.69 191 VAL A CA 1
ATOM 1519 C C . VAL A 1 191 ? -0.939 8.112 -24.718 1.00 61.69 191 VAL A C 1
ATOM 1521 O O . VAL A 1 191 ? -1.501 7.018 -24.762 1.00 61.69 191 VAL A O 1
ATOM 1524 N N . TYR A 1 192 ? -1.606 9.251 -24.505 1.00 56.22 192 TYR A N 1
ATOM 1525 C CA . TYR A 1 192 ? -3.069 9.296 -24.603 1.00 56.22 192 TYR A CA 1
ATOM 1526 C C . TYR A 1 192 ? -3.468 8.906 -26.036 1.00 56.22 192 TYR A C 1
ATOM 1528 O O . TYR A 1 192 ? -2.868 9.456 -26.962 1.00 56.22 192 TYR A O 1
ATOM 1536 N N . PRO A 1 193 ? -4.402 7.955 -26.221 1.00 56.16 193 PRO A N 1
ATOM 1537 C CA . PRO A 1 193 ? -4.940 7.656 -27.542 1.00 56.16 193 PRO A CA 1
ATOM 1538 C C . PRO A 1 193 ? -5.660 8.868 -28.143 1.00 56.16 193 PRO A C 1
ATOM 1540 O O . PRO A 1 193 ? -6.196 9.690 -27.360 1.00 56.16 193 PRO A O 1
#

Mean predicted aligned error: 7.03 Å

Radius of gyration: 19.02 Å; Cα contacts (8 Å, |Δi|>4): 319; chains: 1; bounding box: 56×39×47 Å

Nearest PDB structures (foldseek):
  3fac-assembly6_F  TM=8.439E-01  e=1.598E-08  Cereibacter sphaeroides 2.4.1
  1xa8-assembly1_A  TM=5.919E-01  e=1.533E-03  Paracoccus denitrificans
  8rap-assembly1_M  TM=4.150E-01  e=4.207E-01  Saccharomyces cerevisiae
  3vu4-assembly3_B  TM=3.395E-01  e=2.281E+00  Kluyveromyces marxianus
  8oz0-assembly1_I  TM=1.967E-01  e=2.281E+00  Homo sapiens

Foldseek 3Di:
DPDDPDPPPVPVVVPPDDDDPCPDPPHDDADDDDDDALPPLPDDDWDWWKFADPVRLKIKIFTFRDDQQVPPGPFAWAQECAPVSVVPFIKTKRFLSRMDMPNVVQWDWDADQLRQKTWTAGVPRRDTFWIAGRPPADPVSLVPDDPVVNVVSVVRNRIIMGGQVRTPPDPPVSGDHDYDHCCVVVPPSDDDD

Solvent-accessible surface area (backbone atoms only — not comparable to full-atom values): 11551 Å² total; per-residue (Å²): 130,82,80,77,81,71,86,80,64,83,65,70,67,76,71,78,58,84,85,61,75,80,76,44,82,80,65,88,75,76,77,80,67,84,68,74,70,35,74,73,48,86,58,90,80,54,38,78,46,47,21,39,40,91,74,58,61,31,28,28,36,39,42,34,71,32,38,72,90,81,60,62,35,78,73,67,37,38,32,38,56,17,89,73,35,64,81,69,53,36,34,37,66,42,43,59,57,13,45,28,70,42,44,66,90,43,48,40,76,51,67,57,81,89,41,61,44,26,35,34,24,34,68,88,69,62,38,63,54,32,34,36,55,38,82,88,63,51,73,66,61,48,67,69,44,58,68,73,56,39,52,52,49,64,78,47,57,53,39,34,32,38,28,49,82,32,33,61,92,55,64,67,86,79,44,87,56,46,79,42,64,32,47,78,74,68,42,80,80,66,80,84,131

Secondary structure (DSSP, 8-state):
-PPP-----TTGGGGSPPP-GGGSSSPP-PPPP-S----SSS-SS-EEEEEE-TTSSSEEEEEESS-TTTT---S-EEEE-STTGGGT-EEE--BGGGEEEE-GGGEEEEE-TT-SEEEEEETTT--EEEEEE-TT--HHHHHHS-HHHHHHHHHTTTB-EEEGGGBTT--GGGS-PEEE-HHHHH---S---

Organism: Thermothelomyces thermophilus (strain ATCC 42464 / BCRC 31852 / DSM 1799) (NCBI:txid573729)

Sequence (193 aa):
LPPSPLPRDPVAHAAGRRFNGADLDPKYVAPQFRGEEPNPAGFENGKTYYGSCHCEAVTTAVRLDGSLEDGTYKGLLLECNCSFCRQGYAWVYPTSKQIAIEGRDNVFYYTFADRCWRKMFCKMCGENIGTEPNPDLTEEEVAALPRLKREFRAEHSDINSINLRTINGLDVKQLKLRREDGWNNLKPQYVYP